Protein AF-A0A7J9AWB9-F1 (afdb_monomer)

Organism: NCBI:txid34288

Nearest PDB structures (foldseek):
  4ap5-assembly1_B  TM=6.048E-01  e=1.049E-01  Homo sapiens
  7xbu-assembly1_A  TM=3.952E-01  e=6.690E+00  Saccharothrix mutabilis subsp. capreolus
  2o7c-assembly1_A  TM=3.639E-01  e=8.400E+00  Pseudomonas putida

Radius of gyration: 18.95 Å; Cα contacts (8 Å, |Δi|>4): 179; chains: 1; bounding box: 44×61×45 Å

Foldseek 3Di:
DPDPPPDPPDPDPPVVCLVVLVDFDFLLSVLLLCVLQVPDLADAAEDPDDDDDVCCVRCVNNCVRRVRYDYPDCVVCVVCPVPVVVSLVVVLVCQLPDPAHDDRHPDPSQLLSCQNNLAHLYPPRPSPPPVPDDSNVSSVVSCVVCVPRGRDQDDWDDDPVCRVPTRPCSNHVPVVDPDPPPPPD

Sequence (185 aa):
RYSQDGWRHKPIASNKKRKHGLCLLTPEETALVLQALDIDKNITIYIAAEEIYNKEKRMADLVATYPNLTILNPEEVEPFMEHADQMAAMDYIVAIESDFFMSTFVGNMAVAVQGHRGDSLLTLLLTMKFALFHHDEFSLLVKKIHEDRTGKRAKRKENPDHARQEDSFYSNPQDCLPTFASTIN

Secondary structure (DSSP, 8-state):
----TT-------HHHHHHTT-SPPPHHHHHHHHHHTT--TT--EE---S--TTHHHHHHHHHHH---EE---HHHHGGGTT-HHHHHHHHHHHHHHSS--EESS-SHHHHHHHHHHS--EE----TTTTTTS-HHHHHHHHHHHHTTTSS--------GGGGGGSPPGGG-GGGGSPP------

Solvent-accessible surface area (backbone atoms only — not comparable to full-atom values): 11302 Å² total; per-residue (Å²): 144,86,80,70,93,78,70,77,85,68,85,76,59,58,71,60,34,28,72,71,32,72,48,61,59,48,47,48,55,46,41,52,51,41,52,36,66,68,52,65,49,83,45,77,44,76,60,86,69,77,92,57,80,64,41,71,74,45,38,45,59,25,43,74,60,34,71,42,64,45,63,82,56,64,82,79,40,59,91,32,73,90,36,67,68,58,46,51,50,52,47,46,53,52,48,57,72,40,98,70,43,75,42,59,52,94,45,73,66,45,37,41,42,28,20,71,61,32,33,39,54,71,67,71,63,66,57,80,51,75,92,77,49,57,70,68,61,45,19,52,52,51,42,63,69,45,68,78,41,66,50,64,80,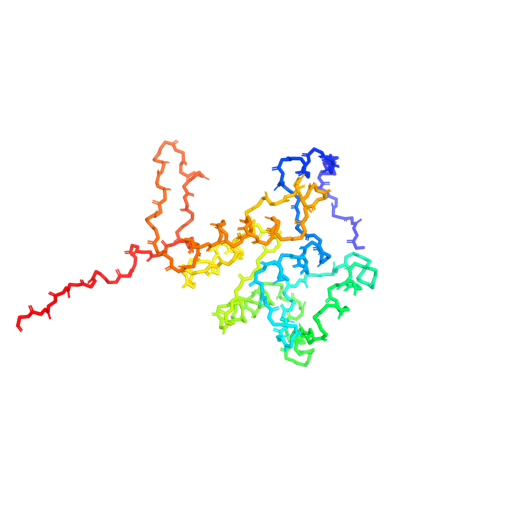53,82,66,54,81,36,90,93,43,66,90,75,29,55,57,70,53,45,34,49,58,89,75,50,79,78,80,73,81,82,80,126

pLDDT: mean 77.42, std 15.02, range [38.66, 96.06]

Structure (mmCIF, N/CA/C/O backbone):
data_AF-A0A7J9AWB9-F1
#
_entry.id   AF-A0A7J9AWB9-F1
#
loop_
_atom_site.group_PDB
_atom_site.id
_atom_site.type_symbol
_atom_site.label_atom_id
_atom_site.label_alt_id
_atom_site.label_comp_id
_atom_site.label_asym_id
_atom_site.label_entity_id
_atom_site.label_seq_id
_atom_site.pdbx_PDB_ins_code
_atom_site.Cartn_x
_atom_site.Cartn_y
_atom_site.Cartn_z
_atom_site.occupancy
_atom_site.B_iso_or_equiv
_atom_site.auth_seq_id
_atom_site.auth_comp_id
_atom_site.auth_asym_id
_atom_site.auth_atom_id
_atom_site.pdbx_PDB_model_num
ATOM 1 N N . ARG A 1 1 ? 16.613 14.343 16.599 1.00 41.91 1 ARG A N 1
ATOM 2 C CA . ARG A 1 1 ? 16.244 13.055 15.957 1.00 41.91 1 ARG A CA 1
ATOM 3 C C . ARG A 1 1 ? 16.896 12.816 14.584 1.00 41.91 1 ARG A C 1
ATOM 5 O O . ARG A 1 1 ? 16.766 11.710 14.092 1.00 41.91 1 ARG A O 1
ATOM 12 N N . TYR A 1 2 ? 17.690 13.743 14.025 1.00 42.00 2 TYR A N 1
ATOM 13 C CA . TYR A 1 2 ? 18.598 13.437 12.905 1.00 42.00 2 TYR A CA 1
ATOM 14 C C . TYR A 1 2 ? 19.998 13.996 13.181 1.00 42.00 2 TYR A C 1
ATOM 16 O O . TYR A 1 2 ? 20.308 15.117 12.800 1.00 42.00 2 TYR A O 1
ATOM 24 N N . SER A 1 3 ? 20.823 13.224 13.881 1.00 38.66 3 SER A N 1
ATOM 25 C CA . SER A 1 3 ? 22.284 13.376 13.875 1.00 38.66 3 SER A CA 1
ATOM 26 C C . SER A 1 3 ? 22.896 12.055 14.338 1.00 38.66 3 SER A C 1
ATOM 28 O O . SER A 1 3 ? 23.368 11.916 15.463 1.00 38.66 3 SER A O 1
ATOM 30 N N . GLN A 1 4 ? 22.794 11.027 13.497 1.00 45.97 4 GLN A N 1
ATO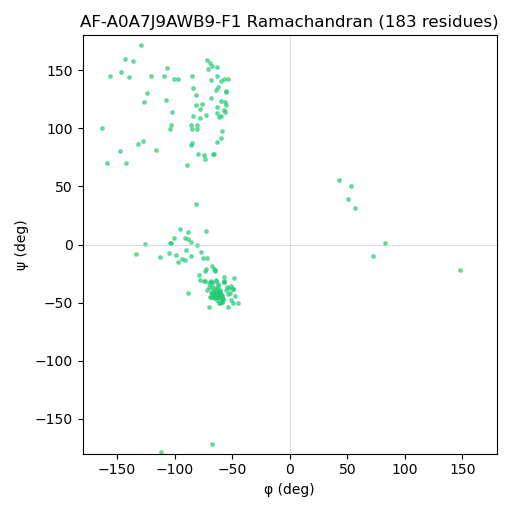M 31 C CA . GLN A 1 4 ? 23.712 9.904 13.633 1.00 45.97 4 GLN A CA 1
ATOM 32 C C . GLN A 1 4 ? 24.976 10.268 12.857 1.00 45.97 4 GLN A C 1
ATOM 34 O O . GLN A 1 4 ? 25.002 10.187 11.625 1.00 45.97 4 GLN A O 1
ATOM 39 N N . ASP A 1 5 ? 25.986 10.731 13.596 1.00 42.59 5 ASP A N 1
ATOM 40 C CA . ASP A 1 5 ? 27.317 11.058 13.089 1.00 42.59 5 ASP A CA 1
ATOM 41 C C . ASP A 1 5 ? 27.934 9.806 12.450 1.00 42.59 5 ASP A C 1
ATOM 43 O O . ASP A 1 5 ? 28.416 8.900 13.125 1.00 42.59 5 ASP A O 1
ATOM 47 N N . GLY A 1 6 ? 27.837 9.714 11.122 1.00 54.72 6 GLY A N 1
ATOM 48 C CA . GLY A 1 6 ? 28.331 8.573 10.345 1.00 54.72 6 GLY A CA 1
ATOM 49 C C . GLY A 1 6 ? 27.521 8.262 9.086 1.00 54.72 6 GLY A C 1
ATOM 50 O O . GLY A 1 6 ? 28.056 7.683 8.135 1.00 54.72 6 GLY A O 1
ATOM 51 N N . TRP A 1 7 ? 26.257 8.693 9.009 1.00 49.19 7 TRP A N 1
ATOM 52 C CA . TRP A 1 7 ? 25.486 8.562 7.773 1.00 49.19 7 TRP A CA 1
ATOM 53 C C . TRP A 1 7 ? 25.982 9.570 6.735 1.00 49.19 7 TRP A C 1
ATOM 55 O O . TRP A 1 7 ? 25.783 10.777 6.859 1.00 49.19 7 TRP A O 1
ATOM 65 N N . ARG A 1 8 ? 26.622 9.080 5.663 1.00 49.53 8 ARG A N 1
ATOM 66 C CA . ARG A 1 8 ? 26.939 9.926 4.503 1.00 49.53 8 ARG A CA 1
ATOM 67 C C . ARG A 1 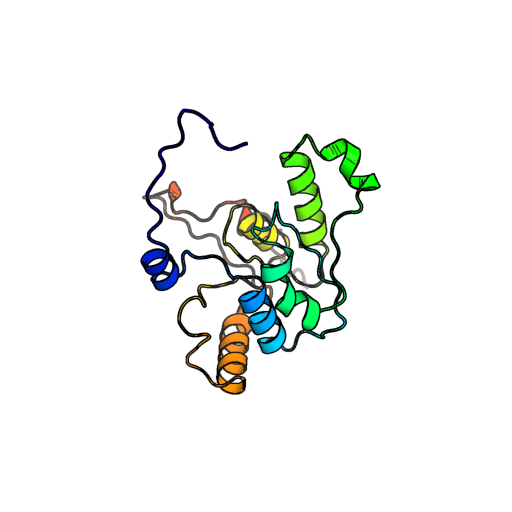8 ? 25.622 10.432 3.925 1.00 49.53 8 ARG A C 1
ATOM 69 O O . ARG A 1 8 ? 24.889 9.650 3.317 1.00 49.53 8 ARG A O 1
ATOM 76 N N . HIS A 1 9 ? 25.347 11.727 4.068 1.00 54.41 9 HIS A N 1
ATOM 77 C CA . HIS A 1 9 ? 24.294 12.403 3.318 1.00 54.41 9 HIS A CA 1
ATOM 78 C C . HIS A 1 9 ? 24.606 12.273 1.825 1.00 54.41 9 HIS A C 1
ATOM 80 O O . HIS A 1 9 ? 25.349 13.062 1.244 1.00 54.41 9 HIS A O 1
ATOM 86 N N . LYS A 1 10 ? 24.082 11.219 1.195 1.00 60.34 10 LYS A N 1
ATOM 87 C CA . LYS A 1 10 ? 24.153 11.061 -0.253 1.00 60.34 10 LYS A CA 1
ATOM 88 C C . LYS A 1 10 ? 23.114 12.009 -0.848 1.00 60.34 10 LYS A C 1
ATOM 90 O O . LYS A 1 10 ? 21.936 11.854 -0.519 1.00 60.34 10 LYS A O 1
ATOM 95 N N . PRO A 1 11 ? 23.494 12.966 -1.709 1.00 66.75 11 PRO A N 1
ATOM 96 C CA . PRO A 1 11 ? 22.519 13.813 -2.379 1.00 66.75 11 PRO A CA 1
ATOM 97 C C . PRO A 1 11 ? 21.509 12.935 -3.131 1.00 66.75 11 PRO A C 1
ATOM 99 O O . PRO A 1 11 ? 21.870 12.130 -3.993 1.00 66.75 11 PRO A O 1
ATOM 102 N N . ILE A 1 12 ? 20.230 13.053 -2.770 1.00 68.19 12 ILE A N 1
ATOM 103 C CA . ILE A 1 12 ? 19.151 12.285 -3.391 1.00 68.19 12 ILE A CA 1
ATOM 104 C C . ILE A 1 12 ? 18.703 13.043 -4.640 1.00 68.19 12 ILE A C 1
ATOM 106 O O . ILE A 1 12 ? 17.968 14.022 -4.560 1.00 68.19 12 ILE A O 1
ATOM 110 N N . ALA A 1 13 ? 19.117 12.574 -5.817 1.00 80.75 13 ALA A N 1
ATOM 111 C CA . ALA A 1 13 ? 18.605 13.079 -7.088 1.00 80.75 13 ALA A CA 1
ATOM 112 C C . ALA A 1 13 ? 17.179 12.548 -7.336 1.00 80.75 13 ALA A C 1
ATOM 114 O O . ALA A 1 13 ? 16.986 11.608 -8.110 1.00 80.75 13 ALA A O 1
ATOM 115 N N . SER A 1 14 ? 16.185 13.134 -6.661 1.00 76.75 14 SER A N 1
ATOM 116 C CA . SER A 1 14 ? 14.774 12.705 -6.672 1.00 76.75 14 SER A CA 1
ATOM 117 C C . SER A 1 14 ? 14.217 12.532 -8.087 1.00 76.75 14 SER A C 1
ATOM 119 O O . SER A 1 14 ? 13.694 11.471 -8.412 1.00 76.75 14 SER A O 1
ATOM 121 N N . ASN A 1 15 ? 14.433 13.512 -8.968 1.00 80.00 15 ASN A N 1
ATOM 122 C CA . ASN A 1 15 ? 13.993 13.452 -10.364 1.00 80.00 15 ASN A CA 1
ATOM 123 C C . ASN A 1 15 ? 14.611 12.271 -11.121 1.00 80.00 15 ASN A C 1
ATOM 125 O O . ASN A 1 15 ? 13.924 11.598 -11.885 1.00 80.00 15 ASN A O 1
ATOM 129 N N . LYS A 1 16 ? 15.902 11.982 -10.903 1.00 78.81 16 LYS A N 1
ATOM 130 C CA . LYS A 1 16 ? 16.551 10.821 -11.527 1.00 78.81 16 LYS A CA 1
ATOM 131 C C . LYS A 1 16 ? 15.986 9.521 -10.959 1.00 78.81 16 LYS A C 1
ATOM 133 O O . LYS A 1 16 ? 15.652 8.642 -11.742 1.00 78.81 16 LYS A O 1
ATOM 138 N N . LYS A 1 17 ? 15.822 9.406 -9.636 1.00 75.06 17 LYS A N 1
ATOM 139 C CA . LYS A 1 17 ? 15.238 8.209 -9.007 1.00 75.06 17 LYS A CA 1
ATOM 140 C C . LYS A 1 17 ? 13.805 7.946 -9.474 1.00 75.06 17 LYS A C 1
ATOM 142 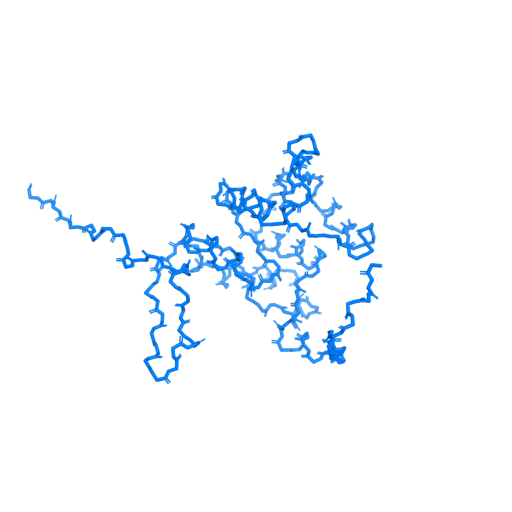O O . LYS A 1 17 ? 13.510 6.818 -9.848 1.00 75.06 17 LYS A O 1
ATOM 147 N N . ARG A 1 18 ? 12.958 8.979 -9.551 1.00 76.50 18 ARG A N 1
ATOM 148 C CA . ARG A 1 18 ? 11.580 8.887 -10.063 1.00 76.50 18 ARG A CA 1
ATOM 149 C C . ARG A 1 18 ? 11.564 8.415 -11.518 1.00 76.50 18 ARG A C 1
ATOM 151 O O . ARG A 1 18 ? 10.802 7.511 -11.848 1.00 76.50 18 ARG A O 1
ATOM 158 N N . LYS A 1 19 ? 12.465 8.948 -12.357 1.00 71.69 19 LYS A N 1
ATOM 159 C CA . LYS A 1 19 ? 12.603 8.531 -13.763 1.00 71.69 19 LYS A CA 1
ATOM 160 C C . LYS A 1 19 ? 12.995 7.064 -13.945 1.00 71.69 19 LYS A C 1
ATOM 162 O O . LYS A 1 19 ? 12.551 6.435 -14.893 1.00 71.69 19 LYS A O 1
ATOM 167 N N . HIS A 1 20 ? 13.800 6.527 -13.033 1.00 68.06 20 HIS A N 1
ATOM 168 C CA . HIS A 1 20 ? 14.205 5.117 -13.035 1.00 68.06 20 HIS A CA 1
ATOM 169 C C . HIS A 1 20 ? 13.258 4.222 -12.215 1.00 68.06 20 HIS A C 1
ATOM 171 O O . HIS A 1 20 ? 13.582 3.067 -11.981 1.00 68.06 20 HIS A O 1
ATOM 177 N N . GLY A 1 21 ? 12.147 4.775 -11.715 1.00 67.88 21 GLY A N 1
ATOM 178 C CA . GLY A 1 21 ? 11.203 4.146 -10.785 1.00 67.88 21 GLY A CA 1
ATOM 179 C C . GLY A 1 21 ? 11.771 3.504 -9.545 1.00 67.88 21 GLY A C 1
ATOM 180 O O . GLY A 1 21 ? 11.274 2.508 -9.041 1.00 67.88 21 GLY A O 1
ATOM 181 N N . LEU A 1 22 ? 12.766 4.185 -8.995 1.00 68.94 22 LEU A N 1
ATOM 182 C CA . LEU A 1 22 ? 13.328 3.926 -7.678 1.00 68.94 22 LEU A CA 1
ATOM 183 C C . LEU A 1 22 ? 12.695 4.826 -6.600 1.00 68.94 22 LEU A C 1
ATOM 185 O O . LEU A 1 22 ? 13.261 4.980 -5.518 1.00 68.94 22 LEU A O 1
ATOM 189 N N . CYS A 1 23 ? 11.580 5.495 -6.914 1.00 73.81 23 CYS A N 1
ATOM 190 C CA . CYS A 1 23 ? 10.789 6.265 -5.956 1.00 73.81 23 CYS A CA 1
ATOM 191 C C . CYS A 1 23 ? 9.570 5.457 -5.522 1.00 73.81 23 CYS A C 1
ATOM 193 O O . CYS A 1 23 ? 8.957 4.785 -6.345 1.00 73.81 23 CYS A O 1
ATOM 195 N N . LEU A 1 24 ? 9.223 5.575 -4.243 1.00 77.69 24 LEU A N 1
ATOM 196 C CA . LEU A 1 24 ? 8.020 4.965 -3.687 1.00 77.69 24 LEU A CA 1
ATOM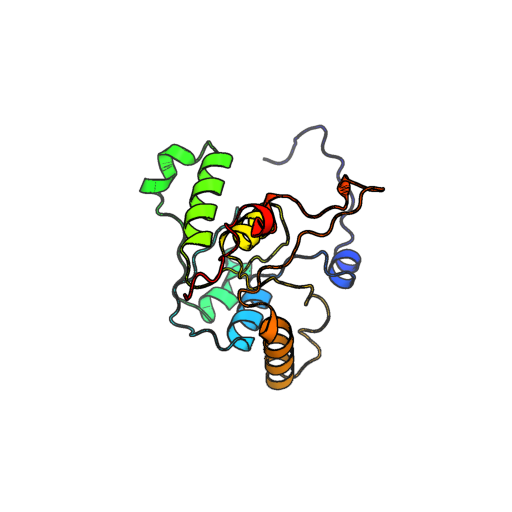 197 C C . LEU A 1 24 ? 6.780 5.642 -4.266 1.00 77.69 24 LEU A C 1
ATOM 199 O O . LEU A 1 24 ? 6.838 6.832 -4.603 1.00 77.69 24 LEU A O 1
ATOM 203 N N . LEU A 1 25 ? 5.668 4.910 -4.316 1.00 81.62 25 LEU A N 1
ATOM 204 C CA . LEU A 1 25 ? 4.370 5.541 -4.533 1.00 81.62 25 LEU A CA 1
ATOM 205 C C . LEU A 1 25 ? 4.063 6.502 -3.382 1.00 81.62 25 LEU A C 1
ATOM 207 O O . LEU A 1 25 ? 4.278 6.183 -2.209 1.00 81.62 25 LEU A O 1
ATOM 211 N N . THR A 1 26 ? 3.567 7.688 -3.717 1.00 84.88 26 THR A N 1
ATOM 212 C CA . THR A 1 26 ? 2.911 8.561 -2.740 1.00 84.88 26 THR A CA 1
ATOM 213 C C . THR A 1 26 ? 1.548 7.974 -2.360 1.00 84.88 26 THR A C 1
ATOM 215 O O . THR A 1 26 ? 0.988 7.207 -3.139 1.00 84.88 26 THR A O 1
ATOM 218 N N . PRO A 1 27 ? 0.960 8.342 -1.206 1.00 89.19 27 PRO A N 1
ATOM 219 C CA . PRO A 1 27 ? -0.391 7.884 -0.873 1.00 89.19 27 PRO A CA 1
ATOM 220 C C . PRO A 1 27 ? -1.444 8.270 -1.930 1.00 89.19 27 PRO A C 1
ATOM 222 O O . PRO A 1 27 ? -2.360 7.499 -2.189 1.00 89.19 27 PRO A O 1
ATOM 225 N N . GLU A 1 28 ? -1.272 9.416 -2.596 1.00 87.19 28 GLU A N 1
ATOM 226 C CA . GLU A 1 28 ? -2.061 9.830 -3.767 1.00 87.19 28 GLU A CA 1
ATOM 227 C C . GLU A 1 28 ? -1.914 8.843 -4.941 1.00 87.19 28 GLU A C 1
ATOM 229 O O . GLU A 1 28 ? -2.906 8.346 -5.469 1.00 87.19 28 GLU A O 1
ATOM 234 N N . GLU A 1 29 ? -0.678 8.493 -5.319 1.00 86.62 29 GLU A N 1
ATOM 235 C CA . GLU A 1 29 ? -0.424 7.498 -6.370 1.00 86.62 29 GLU A CA 1
ATOM 236 C C . GLU A 1 29 ? -0.976 6.115 -5.973 1.00 86.62 29 GLU A C 1
ATOM 238 O O . GLU A 1 29 ? -1.506 5.399 -6.821 1.00 86.62 29 GLU A O 1
ATOM 243 N N . THR A 1 30 ? -0.911 5.752 -4.688 1.00 88.19 30 THR A N 1
ATOM 244 C CA . THR A 1 30 ? -1.523 4.529 -4.148 1.00 88.19 30 THR A CA 1
ATOM 245 C C . THR A 1 30 ? -3.039 4.528 -4.344 1.00 88.19 30 THR A C 1
ATOM 247 O O . THR A 1 30 ? -3.577 3.536 -4.828 1.00 88.19 30 THR A O 1
ATOM 250 N N . ALA A 1 31 ? -3.728 5.633 -4.041 1.00 89.88 31 ALA A N 1
ATOM 251 C CA . ALA A 1 31 ? -5.174 5.743 -4.235 1.00 89.88 31 ALA A CA 1
ATOM 252 C C . ALA A 1 31 ? -5.572 5.534 -5.706 1.00 89.88 31 ALA A C 1
ATOM 254 O O . ALA A 1 31 ? -6.515 4.797 -5.990 1.00 89.88 31 ALA A O 1
ATOM 255 N N . LEU A 1 32 ? -4.812 6.115 -6.642 1.00 88.31 32 LEU A N 1
ATOM 256 C CA . LEU A 1 32 ? -5.038 5.939 -8.080 1.00 88.31 32 LEU A CA 1
ATOM 257 C C . LEU A 1 32 ? -4.865 4.482 -8.520 1.00 88.31 32 LEU A C 1
ATOM 259 O O . LEU A 1 32 ? -5.663 3.988 -9.313 1.00 88.31 32 LEU A O 1
ATOM 263 N N . VAL A 1 33 ? -3.841 3.782 -8.018 1.00 86.25 33 VAL A N 1
ATOM 264 C CA . VAL A 1 33 ? -3.624 2.359 -8.331 1.00 86.25 33 VAL A CA 1
ATOM 265 C C . VAL A 1 33 ? -4.775 1.499 -7.811 1.00 86.25 33 VAL A C 1
ATOM 267 O O . VAL A 1 33 ? -5.269 0.652 -8.552 1.00 86.25 33 VAL A O 1
ATOM 270 N N . LEU A 1 34 ? -5.228 1.728 -6.576 1.00 88.94 34 LEU A N 1
ATOM 271 C CA . LEU A 1 34 ? -6.350 0.985 -5.994 1.00 88.94 34 LEU A CA 1
ATOM 272 C C . LEU A 1 34 ? -7.644 1.207 -6.794 1.00 88.94 34 LEU A C 1
ATOM 274 O O . LEU A 1 34 ? -8.332 0.243 -7.123 1.00 88.94 34 LEU A O 1
ATOM 278 N N . GLN A 1 35 ? -7.926 2.450 -7.196 1.00 90.12 35 GLN A N 1
ATOM 279 C CA . GLN A 1 35 ? -9.059 2.760 -8.075 1.00 90.12 35 GLN A CA 1
ATOM 280 C C . GLN A 1 35 ? -8.934 2.067 -9.433 1.00 90.12 35 GLN A C 1
ATOM 282 O O . GLN A 1 35 ? -9.898 1.499 -9.932 1.00 90.12 35 GLN A O 1
ATOM 287 N N . ALA A 1 36 ? -7.741 2.087 -10.029 1.00 88.44 36 ALA A N 1
ATOM 288 C CA . ALA A 1 36 ? -7.476 1.451 -11.312 1.00 88.44 36 ALA A CA 1
ATOM 289 C C . ALA A 1 36 ? -7.616 -0.074 -11.282 1.00 88.44 36 ALA A C 1
ATOM 291 O O . ALA A 1 36 ? -7.836 -0.661 -12.339 1.00 88.44 36 ALA A O 1
ATOM 292 N N . LEU A 1 37 ? -7.490 -0.699 -10.110 1.00 86.12 37 LEU A N 1
ATOM 293 C CA . LEU A 1 37 ? -7.731 -2.122 -9.866 1.00 86.12 37 LEU A CA 1
ATOM 294 C C . LEU A 1 37 ? -9.195 -2.437 -9.507 1.00 86.12 37 LEU A C 1
ATOM 296 O O . LEU A 1 37 ? -9.495 -3.586 -9.203 1.00 86.12 37 LEU A O 1
ATOM 300 N N . ASP A 1 38 ? -10.093 -1.449 -9.551 1.00 90.50 38 ASP A N 1
ATOM 301 C CA . ASP A 1 38 ? -11.494 -1.544 -9.115 1.00 90.50 38 ASP A CA 1
ATOM 302 C C . ASP A 1 38 ? -11.657 -1.982 -7.645 1.00 90.50 38 ASP A C 1
ATOM 304 O O . ASP A 1 38 ? -12.637 -2.636 -7.287 1.00 90.50 38 ASP A O 1
ATOM 308 N N . ILE A 1 39 ? -10.709 -1.625 -6.768 1.00 89.62 39 ILE A N 1
ATOM 309 C CA . ILE A 1 39 ? -10.825 -1.929 -5.337 1.00 89.62 39 ILE A CA 1
ATOM 310 C C . ILE A 1 39 ? -11.953 -1.097 -4.725 1.00 89.62 39 ILE A C 1
ATOM 312 O O . ILE A 1 39 ? -11.950 0.137 -4.822 1.00 89.62 39 ILE A O 1
ATOM 316 N N . ASP A 1 40 ? -12.883 -1.785 -4.057 1.00 93.56 40 ASP A N 1
ATOM 317 C CA . ASP A 1 40 ? -14.030 -1.180 -3.382 1.00 93.56 40 ASP A CA 1
ATOM 318 C C . ASP A 1 40 ? -13.574 -0.112 -2.378 1.00 93.56 40 ASP A C 1
ATOM 320 O O . ASP A 1 40 ? -12.699 -0.344 -1.546 1.00 93.56 40 ASP A O 1
ATOM 324 N N . LYS A 1 41 ? -14.188 1.071 -2.440 1.00 94.75 41 LYS A N 1
ATOM 325 C CA . LYS A 1 41 ? -13.881 2.198 -1.548 1.00 94.75 41 LYS A CA 1
ATOM 326 C C . LYS A 1 41 ? -14.217 1.920 -0.083 1.00 94.75 41 LYS A C 1
ATOM 328 O O . LYS A 1 41 ? -13.664 2.578 0.792 1.00 94.75 41 LYS A O 1
ATOM 333 N N . ASN A 1 42 ? -15.108 0.971 0.190 1.00 95.31 42 ASN A N 1
ATOM 334 C CA . ASN A 1 42 ? -15.485 0.552 1.534 1.00 95.31 42 ASN A CA 1
ATOM 335 C C . ASN A 1 42 ? -14.481 -0.429 2.162 1.00 95.31 42 ASN A C 1
ATOM 337 O O . ASN A 1 42 ? -14.675 -0.857 3.301 1.00 95.31 42 ASN A O 1
ATOM 341 N N . ILE A 1 43 ? -13.410 -0.799 1.454 1.00 94.19 43 ILE A N 1
ATOM 342 C CA . ILE A 1 43 ? -12.390 -1.673 2.020 1.00 94.19 43 ILE A CA 1
ATOM 343 C C . ILE A 1 43 ? -11.686 -1.037 3.217 1.00 94.19 43 ILE A C 1
ATOM 345 O O . ILE A 1 43 ? -11.414 0.164 3.231 1.00 94.19 43 ILE A O 1
ATOM 349 N N . THR A 1 44 ? -11.335 -1.868 4.193 1.00 95.38 44 THR A N 1
ATOM 350 C CA . THR A 1 44 ? -10.467 -1.468 5.296 1.00 95.38 44 THR A CA 1
ATOM 351 C C . THR A 1 44 ? -9.007 -1.530 4.857 1.00 95.38 44 THR A C 1
ATOM 353 O O . THR A 1 44 ? -8.510 -2.595 4.498 1.00 95.38 44 THR A O 1
ATOM 356 N N . ILE A 1 45 ? -8.303 -0.400 4.911 1.00 94.31 45 ILE A N 1
ATOM 357 C CA . ILE A 1 45 ? -6.874 -0.314 4.590 1.00 94.31 45 ILE A CA 1
ATOM 358 C C . ILE A 1 45 ? -6.069 -0.250 5.882 1.00 94.31 45 ILE A C 1
ATOM 360 O O . ILE A 1 45 ? -6.107 0.746 6.603 1.00 94.31 45 ILE A O 1
ATOM 364 N N . TYR A 1 46 ? -5.285 -1.291 6.140 1.00 94.69 46 TYR A N 1
ATOM 365 C CA . TYR A 1 46 ? -4.255 -1.266 7.170 1.00 94.69 46 TYR A CA 1
ATOM 366 C C . TYR A 1 46 ? -2.983 -0.579 6.651 1.00 94.69 46 TYR A C 1
ATOM 368 O O . TYR A 1 46 ? -2.469 -0.932 5.588 1.00 94.69 46 TYR A O 1
ATOM 376 N N . ILE A 1 47 ? -2.460 0.402 7.393 1.00 92.81 47 ILE A N 1
ATOM 377 C CA . ILE A 1 47 ? -1.228 1.115 7.029 1.00 92.81 47 ILE A CA 1
ATOM 378 C C . ILE A 1 47 ? -0.053 0.623 7.881 1.00 92.81 47 ILE A C 1
ATOM 380 O O . ILE A 1 47 ? 0.127 1.070 9.012 1.00 92.81 47 ILE A O 1
ATOM 384 N N . ALA A 1 48 ? 0.802 -0.207 7.280 1.00 91.00 48 ALA A N 1
ATOM 385 C CA . ALA A 1 48 ? 2.137 -0.531 7.787 1.00 91.00 48 ALA A CA 1
ATOM 386 C C . ALA A 1 48 ? 3.147 0.536 7.330 1.00 91.00 48 ALA A C 1
ATOM 388 O O . ALA A 1 48 ? 3.749 0.424 6.256 1.00 91.00 48 ALA A O 1
ATOM 389 N N . ALA A 1 49 ? 3.295 1.618 8.094 1.00 87.50 49 ALA A N 1
ATOM 390 C CA . ALA A 1 49 ? 4.252 2.673 7.774 1.00 87.50 49 ALA A CA 1
ATOM 391 C C . ALA A 1 49 ? 4.839 3.321 9.027 1.00 87.50 49 ALA A C 1
ATOM 393 O O . ALA A 1 49 ? 4.161 3.502 10.037 1.00 87.50 49 ALA A O 1
ATOM 394 N N . GLU A 1 50 ? 6.091 3.760 8.907 1.00 82.75 50 GLU A N 1
ATOM 395 C CA . GLU A 1 50 ? 6.679 4.723 9.836 1.00 82.75 50 GLU A CA 1
ATOM 396 C C . GLU A 1 50 ? 6.007 6.108 9.708 1.00 82.75 50 GLU A C 1
ATOM 398 O O . GLU A 1 50 ? 5.016 6.305 8.996 1.00 82.75 50 GLU A O 1
ATOM 403 N N . GLU A 1 51 ? 6.569 7.112 10.386 1.00 83.31 51 GLU A N 1
ATOM 404 C CA .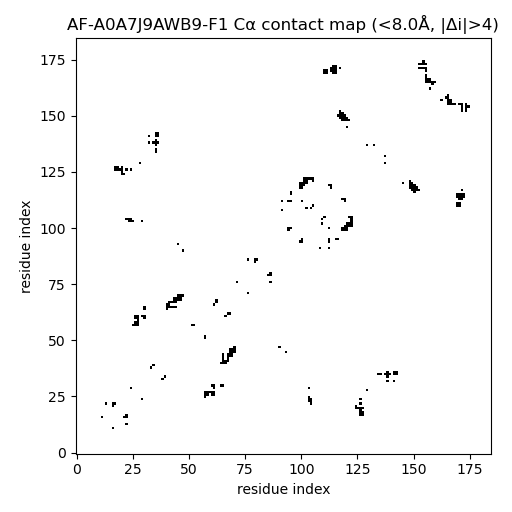 GLU A 1 51 ? 6.090 8.489 10.327 1.00 83.31 51 GLU A CA 1
ATOM 405 C C . GLU A 1 51 ? 6.050 9.019 8.882 1.00 83.31 51 GLU A C 1
ATOM 407 O O . GLU A 1 51 ? 7.066 9.214 8.207 1.00 83.31 51 GLU A O 1
ATOM 412 N N . ILE A 1 52 ? 4.835 9.288 8.403 1.00 85.12 52 ILE A N 1
ATOM 413 C CA . ILE A 1 52 ? 4.609 9.822 7.063 1.00 85.12 52 ILE A CA 1
ATOM 414 C C . ILE A 1 52 ? 4.918 11.319 7.077 1.00 85.12 52 ILE A C 1
ATOM 416 O O . ILE A 1 52 ? 4.230 12.112 7.722 1.00 85.12 52 ILE A O 1
ATOM 420 N N . TYR A 1 53 ? 5.934 11.724 6.313 1.00 84.38 53 TYR A N 1
ATOM 421 C CA . TYR A 1 53 ? 6.305 13.131 6.176 1.00 84.38 53 TYR A CA 1
ATOM 422 C C . TYR A 1 53 ? 5.120 13.982 5.700 1.00 84.38 53 TYR A C 1
ATOM 424 O O . TYR A 1 53 ? 4.589 13.755 4.611 1.00 84.38 53 TYR A O 1
ATOM 432 N N . ASN A 1 54 ? 4.760 15.010 6.477 1.00 90.12 54 ASN A N 1
ATOM 433 C CA . ASN A 1 54 ? 3.598 15.863 6.214 1.00 90.12 54 ASN A CA 1
ATOM 434 C C . ASN A 1 54 ? 2.312 15.029 6.024 1.00 90.12 54 ASN A C 1
ATOM 436 O O . ASN A 1 54 ? 1.613 15.160 5.016 1.00 90.12 54 ASN A O 1
ATOM 440 N N . LYS A 1 55 ? 2.061 14.120 6.981 1.00 90.00 55 LYS A N 1
ATOM 441 C CA . LYS A 1 55 ? 0.983 13.120 6.968 1.00 90.00 55 LYS A CA 1
ATOM 442 C C . LYS A 1 55 ? -0.360 13.701 6.542 1.00 90.00 55 LYS A C 1
ATOM 444 O O . LYS A 1 55 ? -0.965 13.161 5.628 1.00 90.00 55 LYS A O 1
ATOM 449 N N . GLU A 1 56 ? -0.791 14.803 7.152 1.00 91.56 56 GLU A N 1
ATOM 450 C CA . GLU A 1 56 ? -2.081 15.447 6.863 1.00 91.56 56 GLU A CA 1
ATOM 451 C C . GLU A 1 56 ? -2.241 15.744 5.370 1.00 91.56 56 GLU A C 1
ATOM 453 O O . GLU A 1 56 ? -3.182 15.279 4.733 1.00 91.56 56 GLU A O 1
ATOM 458 N N . LYS A 1 57 ? -1.263 16.440 4.780 1.00 93.25 57 LYS A N 1
ATOM 459 C CA . LYS A 1 57 ? -1.289 16.775 3.356 1.00 93.25 57 LYS A CA 1
ATOM 460 C C . LYS A 1 57 ? -1.121 15.546 2.470 1.00 93.25 57 LYS A C 1
ATOM 462 O O . LYS A 1 57 ? -1.753 15.460 1.426 1.00 93.25 57 LYS A O 1
ATOM 467 N N . ARG A 1 58 ? -0.220 14.627 2.828 1.00 90.62 58 ARG A N 1
ATOM 468 C CA . ARG A 1 58 ? 0.116 13.472 1.979 1.00 90.62 58 ARG A CA 1
ATOM 469 C C . ARG A 1 58 ? -0.974 12.414 1.954 1.00 90.62 58 ARG A C 1
ATOM 471 O O . ARG A 1 58 ? -1.092 11.742 0.940 1.00 90.62 58 ARG A O 1
ATOM 478 N N . MET A 1 59 ? -1.720 12.261 3.042 1.00 93.44 59 MET A N 1
ATOM 479 C CA . MET A 1 59 ? -2.769 11.252 3.176 1.00 93.44 59 MET A CA 1
ATOM 480 C C . MET A 1 59 ? -4.141 11.754 2.728 1.00 93.44 59 MET A C 1
ATOM 482 O O . MET A 1 59 ? -5.025 10.926 2.547 1.00 93.44 59 MET A O 1
ATOM 486 N N . ALA A 1 60 ? -4.324 13.066 2.537 1.00 94.62 60 ALA A N 1
ATOM 487 C CA . ALA A 1 60 ? -5.619 13.677 2.233 1.00 94.62 60 ALA A CA 1
ATOM 488 C C . ALA A 1 60 ? -6.373 12.976 1.086 1.00 94.62 60 ALA A C 1
ATOM 490 O O . ALA A 1 60 ? -7.523 12.587 1.271 1.00 94.62 60 ALA A O 1
ATOM 491 N N . ASP A 1 61 ? -5.716 12.741 -0.053 1.00 91.88 61 ASP A N 1
ATOM 492 C CA . ASP A 1 61 ? -6.358 12.128 -1.227 1.00 91.88 61 ASP A CA 1
ATOM 493 C C . ASP A 1 61 ? -6.695 10.646 -1.012 1.00 91.88 61 ASP A C 1
ATOM 495 O O . ASP A 1 61 ? -7.748 10.166 -1.446 1.00 91.88 61 ASP A O 1
ATOM 499 N N . LEU A 1 62 ? -5.824 9.922 -0.297 1.00 93.00 62 LEU A N 1
ATOM 500 C CA . LEU A 1 62 ? -6.064 8.522 0.051 1.00 93.00 62 LEU A CA 1
ATOM 501 C C . LEU A 1 62 ? -7.255 8.404 1.005 1.00 93.00 62 LEU A C 1
ATOM 503 O O . LEU A 1 62 ? -8.142 7.598 0.754 1.00 93.00 62 LEU A O 1
ATOM 507 N N . VAL A 1 63 ? -7.314 9.253 2.035 1.00 95.44 63 VAL A N 1
ATOM 508 C CA . VAL A 1 63 ? -8.417 9.301 3.008 1.00 95.44 63 VAL A CA 1
ATOM 509 C C . VAL A 1 63 ? -9.733 9.707 2.354 1.00 95.44 63 VAL A C 1
ATOM 511 O O . VAL A 1 63 ? -10.768 9.114 2.640 1.00 95.44 63 VAL A O 1
ATOM 514 N N . ALA A 1 64 ? -9.705 10.682 1.444 1.00 95.81 64 ALA A N 1
ATOM 515 C CA . ALA A 1 64 ? -10.893 11.098 0.706 1.00 95.81 64 ALA A CA 1
ATOM 516 C C . ALA A 1 64 ? -11.442 9.983 -0.202 1.00 95.81 64 ALA A C 1
ATOM 518 O O . ALA A 1 64 ? -12.645 9.923 -0.451 1.00 95.81 64 ALA A O 1
ATOM 519 N N . THR A 1 65 ? -10.568 9.104 -0.701 1.00 95.31 65 THR A N 1
ATOM 520 C CA . THR A 1 65 ? -10.954 8.009 -1.599 1.00 95.31 65 THR A CA 1
ATOM 521 C C . THR A 1 65 ? -11.365 6.740 -0.851 1.00 95.31 65 THR A C 1
ATOM 523 O O . THR A 1 65 ? -12.344 6.104 -1.240 1.00 95.31 65 THR A O 1
ATOM 526 N N . TYR A 1 66 ? -10.624 6.387 0.198 1.00 96.00 66 TYR A N 1
ATOM 527 C CA . TYR A 1 66 ? -10.767 5.174 0.999 1.00 96.00 66 TYR A CA 1
ATOM 528 C C . TYR A 1 66 ? -10.873 5.572 2.475 1.00 96.00 66 TYR A C 1
ATOM 530 O O . TYR A 1 66 ? -9.848 5.689 3.138 1.00 96.00 66 TYR A O 1
ATOM 538 N N . PRO A 1 67 ? -12.081 5.825 3.005 1.00 95.94 67 PRO A N 1
ATOM 539 C CA . PRO A 1 67 ? -12.250 6.407 4.339 1.00 95.94 67 PRO A CA 1
ATOM 540 C C . PRO A 1 67 ? -11.934 5.444 5.494 1.00 95.94 67 PRO A C 1
ATOM 542 O O . PRO A 1 67 ? -11.645 5.897 6.602 1.00 95.94 67 PRO A O 1
ATOM 545 N N . ASN A 1 68 ? -11.960 4.130 5.258 1.00 96.06 68 ASN A N 1
ATOM 546 C CA . ASN A 1 68 ? -11.767 3.113 6.293 1.00 96.06 68 ASN A CA 1
ATOM 547 C C . ASN A 1 68 ? -10.278 2.756 6.442 1.00 96.06 68 ASN A C 1
ATOM 549 O O . ASN A 1 68 ? -9.862 1.655 6.090 1.00 96.06 68 ASN A O 1
ATOM 553 N N . LEU A 1 69 ? -9.449 3.676 6.941 1.00 93.31 69 LEU A N 1
ATOM 554 C CA . LEU A 1 69 ? -8.042 3.370 7.234 1.00 93.31 69 LEU A CA 1
ATOM 555 C C . LEU A 1 69 ? -7.844 3.037 8.706 1.00 93.31 69 LEU A C 1
ATOM 557 O O . LEU A 1 69 ? -8.410 3.687 9.583 1.00 93.31 69 LEU A O 1
ATOM 561 N N . THR A 1 70 ? -6.974 2.071 8.968 1.00 92.94 70 THR A N 1
ATOM 562 C CA . THR A 1 70 ? -6.611 1.652 10.316 1.00 92.94 70 THR A CA 1
ATOM 563 C C . THR A 1 70 ? -5.102 1.448 10.452 1.00 92.94 70 THR A C 1
ATOM 565 O O . THR A 1 70 ? -4.376 1.263 9.473 1.00 92.94 70 THR A O 1
ATOM 568 N N . ILE A 1 71 ? -4.635 1.514 11.690 1.00 91.44 71 ILE A N 1
ATOM 569 C CA . ILE A 1 71 ? -3.282 1.165 12.128 1.00 91.44 71 ILE A CA 1
ATOM 570 C C . ILE A 1 71 ? -3.419 0.204 13.310 1.00 91.44 71 ILE A C 1
ATOM 572 O O . ILE A 1 71 ? -4.528 0.011 13.813 1.00 91.44 71 ILE A O 1
ATOM 576 N N . LEU A 1 72 ? -2.318 -0.391 13.768 1.00 88.38 72 LEU A N 1
ATOM 577 C CA . LEU A 1 72 ? -2.370 -1.227 14.967 1.00 88.38 72 LEU A CA 1
ATOM 578 C C . LEU A 1 72 ? -2.918 -0.433 16.152 1.00 88.38 72 LEU A C 1
ATOM 580 O O . LEU A 1 72 ? -2.620 0.755 16.315 1.00 88.38 72 LEU A O 1
ATOM 584 N N . ASN A 1 73 ? -3.717 -1.112 16.970 1.00 86.31 73 ASN A N 1
ATOM 585 C CA . ASN A 1 73 ? -4.279 -0.539 18.178 1.00 86.31 73 ASN A CA 1
ATOM 586 C C . ASN A 1 73 ? -3.136 -0.093 19.111 1.00 86.31 73 ASN A C 1
ATOM 588 O O . ASN A 1 73 ? -2.310 -0.937 19.464 1.00 86.31 73 ASN A O 1
ATOM 592 N N . PRO A 1 74 ? -3.079 1.188 19.533 1.00 84.94 74 PRO A N 1
ATOM 593 C CA . PRO A 1 74 ? -2.043 1.695 20.431 1.00 84.94 74 PRO A CA 1
ATOM 594 C C . PRO A 1 74 ? -1.827 0.840 21.685 1.00 84.94 74 PRO A C 1
ATOM 596 O O . PRO A 1 74 ? -0.684 0.634 22.077 1.00 84.94 74 PRO A O 1
ATOM 599 N N . GLU A 1 75 ? -2.899 0.305 22.275 1.00 88.00 75 GLU A N 1
ATOM 600 C CA . GLU A 1 75 ? -2.826 -0.534 23.481 1.00 88.00 75 GLU A CA 1
ATOM 601 C C . GLU A 1 75 ? -2.159 -1.893 23.214 1.00 88.00 75 GLU A C 1
ATOM 603 O O . GLU A 1 75 ? -1.466 -2.433 24.071 1.00 88.00 75 GLU A O 1
ATOM 608 N N . GLU A 1 76 ? -2.326 -2.442 22.009 1.00 85.81 76 GLU A N 1
ATOM 609 C CA . GLU A 1 76 ? -1.709 -3.712 21.609 1.00 85.81 76 GLU A CA 1
ATOM 610 C C . GLU A 1 76 ? -0.234 -3.539 21.234 1.00 85.81 76 GLU A C 1
ATOM 612 O O . GLU A 1 76 ? 0.543 -4.486 21.358 1.00 85.81 76 GLU A O 1
ATOM 617 N N . VAL A 1 77 ? 0.163 -2.339 20.788 1.00 87.62 77 VAL A N 1
ATOM 618 C CA . VAL A 1 77 ? 1.544 -2.049 20.364 1.00 87.62 77 VAL A CA 1
ATOM 619 C C . VAL A 1 77 ? 2.409 -1.387 21.419 1.00 87.62 77 VAL A C 1
ATOM 621 O O . VAL A 1 77 ? 3.629 -1.392 21.263 1.00 87.62 77 VAL A O 1
ATOM 624 N N . GLU A 1 78 ? 1.828 -0.842 22.488 1.00 90.38 78 GLU A N 1
ATOM 625 C CA . GLU A 1 78 ? 2.571 -0.194 23.574 1.00 90.38 78 GLU A CA 1
ATOM 626 C C . GLU A 1 78 ? 3.770 -1.034 24.069 1.00 90.38 78 GLU A C 1
ATOM 628 O O . GLU A 1 78 ? 4.872 -0.483 24.145 1.00 90.38 78 GLU A O 1
ATOM 633 N N . PRO A 1 79 ? 3.650 -2.364 24.290 1.00 92.00 79 PRO A N 1
ATOM 634 C CA . PRO A 1 79 ? 4.782 -3.189 24.730 1.00 92.00 79 PRO A CA 1
ATOM 635 C C . PRO A 1 79 ? 5.918 -3.301 23.697 1.00 92.00 79 PRO A C 1
ATOM 637 O O . PRO A 1 79 ? 7.059 -3.617 24.042 1.00 92.00 79 PRO A O 1
ATOM 640 N N . PHE A 1 80 ? 5.615 -3.053 22.423 1.00 89.69 80 PHE A N 1
ATOM 641 C CA . PHE A 1 80 ? 6.497 -3.278 21.280 1.00 89.69 80 PHE A CA 1
ATOM 642 C C . PHE A 1 80 ? 7.095 -1.986 20.713 1.00 89.69 80 PHE A C 1
ATOM 644 O O . PHE A 1 80 ? 7.992 -2.052 19.879 1.00 89.69 80 PHE A O 1
ATOM 651 N N . MET A 1 81 ? 6.672 -0.807 21.183 1.00 84.94 81 MET A N 1
ATOM 652 C CA . MET A 1 81 ? 7.087 0.489 20.625 1.00 84.94 81 MET A CA 1
ATOM 653 C C . MET A 1 81 ? 8.607 0.734 20.613 1.00 84.94 81 MET A C 1
ATOM 655 O O . MET A 1 81 ? 9.101 1.473 19.760 1.00 84.94 81 MET A O 1
ATOM 659 N N . GLU A 1 82 ? 9.358 0.129 21.537 1.00 88.12 82 GLU A N 1
ATOM 660 C CA . GLU A 1 82 ? 10.828 0.223 21.588 1.00 88.12 82 GLU A CA 1
ATOM 661 C C . GLU A 1 82 ? 11.541 -0.885 20.786 1.00 88.12 82 GLU A C 1
ATOM 663 O O . GLU A 1 82 ? 12.761 -0.857 20.623 1.00 88.12 82 GLU A O 1
ATOM 668 N N . HIS A 1 83 ? 10.780 -1.831 20.237 1.00 90.06 83 HIS A N 1
ATOM 669 C CA . HIS A 1 83 ? 11.248 -3.027 19.544 1.00 90.06 83 HIS A CA 1
ATOM 670 C C . HIS A 1 83 ? 10.811 -2.976 18.075 1.00 90.06 83 HIS A C 1
ATOM 672 O O . HIS A 1 83 ? 9.803 -3.557 17.670 1.00 90.06 83 HIS A O 1
ATOM 678 N N . ALA A 1 84 ? 11.569 -2.244 17.254 1.00 87.56 84 ALA A N 1
ATOM 679 C CA . ALA A 1 84 ? 11.235 -2.023 15.843 1.00 87.56 84 ALA A CA 1
ATOM 680 C C . ALA A 1 84 ? 11.081 -3.330 15.036 1.00 87.56 84 ALA A C 1
ATOM 682 O O . ALA A 1 84 ? 10.278 -3.402 14.109 1.00 87.56 84 ALA A O 1
ATOM 683 N N . ASP A 1 85 ? 11.833 -4.368 15.396 1.00 89.62 85 ASP A N 1
ATOM 684 C CA . ASP A 1 85 ? 11.737 -5.712 14.829 1.00 89.62 85 ASP A CA 1
ATOM 685 C C . ASP A 1 85 ? 10.417 -6.411 15.184 1.00 89.62 85 ASP A C 1
ATOM 687 O O . ASP A 1 85 ? 9.807 -7.040 14.321 1.00 89.62 85 ASP A O 1
ATOM 691 N N . GLN A 1 86 ? 9.941 -6.261 16.421 1.00 92.25 86 GLN A N 1
ATOM 692 C CA . GLN A 1 86 ? 8.664 -6.825 16.869 1.00 92.25 86 GLN A CA 1
ATOM 693 C C . GLN A 1 86 ? 7.476 -6.079 16.248 1.00 92.25 86 GLN A C 1
ATOM 695 O O . GLN A 1 86 ? 6.538 -6.720 15.779 1.00 92.25 86 GLN A O 1
ATOM 700 N N . MET A 1 87 ? 7.558 -4.750 16.128 1.00 91.06 87 MET A N 1
ATOM 701 C CA . MET A 1 87 ? 6.578 -3.951 15.377 1.00 91.06 87 MET A CA 1
ATOM 702 C C . MET A 1 87 ? 6.487 -4.401 13.912 1.00 91.06 87 MET A C 1
ATOM 704 O O . MET A 1 87 ? 5.396 -4.657 13.404 1.00 91.06 87 MET A O 1
ATOM 708 N N . ALA A 1 88 ? 7.634 -4.590 13.250 1.00 91.06 88 ALA A N 1
ATOM 709 C CA . ALA A 1 88 ? 7.674 -5.093 11.878 1.00 91.06 88 ALA A CA 1
ATOM 710 C C . ALA A 1 88 ? 7.119 -6.526 11.756 1.00 91.06 88 ALA A C 1
ATOM 712 O O . ALA A 1 88 ? 6.535 -6.877 10.730 1.00 91.06 88 ALA A O 1
ATOM 713 N N . ALA A 1 89 ? 7.271 -7.359 12.791 1.00 93.00 89 ALA A N 1
ATOM 714 C CA . ALA A 1 89 ? 6.671 -8.689 12.829 1.00 93.00 89 ALA A CA 1
ATOM 715 C C . ALA A 1 89 ? 5.135 -8.631 12.924 1.00 93.00 89 ALA A C 1
ATOM 717 O O . ALA A 1 89 ? 4.458 -9.434 12.281 1.00 93.00 89 ALA A O 1
ATOM 718 N N . MET A 1 90 ? 4.570 -7.665 13.655 1.00 92.81 90 MET A N 1
ATOM 719 C CA . MET A 1 90 ? 3.118 -7.441 13.687 1.00 92.81 90 MET A CA 1
ATOM 720 C C . MET A 1 90 ? 2.593 -6.973 12.327 1.00 92.81 90 MET A C 1
ATOM 722 O O . MET A 1 90 ? 1.635 -7.553 11.815 1.00 92.81 90 MET A O 1
ATOM 726 N N . ASP A 1 91 ? 3.268 -6.004 11.696 1.00 93.00 91 ASP A N 1
ATOM 727 C CA . ASP A 1 91 ? 2.966 -5.586 10.319 1.00 93.00 91 ASP A CA 1
ATOM 728 C C . ASP A 1 91 ? 2.988 -6.777 9.349 1.00 93.00 91 ASP A C 1
ATOM 730 O O . ASP A 1 91 ? 2.188 -6.847 8.415 1.00 93.00 91 ASP A O 1
ATOM 734 N N . TYR A 1 92 ? 3.905 -7.725 9.569 1.00 92.62 92 TYR A N 1
ATOM 735 C CA . TYR A 1 92 ? 4.070 -8.900 8.719 1.00 92.62 92 TYR A CA 1
ATOM 736 C C . TYR A 1 92 ? 2.889 -9.845 8.849 1.00 92.62 92 TYR A C 1
ATOM 738 O O . TYR A 1 92 ? 2.357 -10.277 7.829 1.00 92.62 92 TYR A O 1
ATOM 746 N N . ILE A 1 93 ? 2.448 -10.107 10.081 1.00 93.06 93 ILE A N 1
ATOM 747 C CA . ILE A 1 93 ? 1.270 -10.932 10.355 1.00 93.06 93 ILE A CA 1
ATOM 748 C C . ILE A 1 93 ? 0.035 -10.323 9.685 1.00 93.06 93 ILE A C 1
ATOM 750 O O . ILE A 1 93 ? -0.646 -11.008 8.927 1.00 93.06 93 ILE A O 1
ATOM 754 N N . VAL A 1 94 ? -0.219 -9.023 9.868 1.00 92.62 94 VAL A N 1
ATOM 755 C CA . VAL A 1 94 ? -1.369 -8.372 9.219 1.00 92.62 94 VAL A CA 1
ATOM 756 C C . VAL A 1 94 ? -1.263 -8.466 7.693 1.00 92.62 94 VAL A C 1
ATOM 758 O O . VAL A 1 94 ? -2.245 -8.774 7.020 1.00 92.62 94 VAL A O 1
ATOM 761 N N . ALA A 1 95 ? -0.071 -8.261 7.129 1.00 91.00 95 ALA A N 1
ATOM 762 C CA . ALA A 1 95 ? 0.147 -8.318 5.687 1.00 91.00 95 ALA A CA 1
ATOM 763 C C . ALA A 1 95 ? -0.084 -9.713 5.078 1.00 91.00 95 ALA A C 1
ATOM 765 O O . ALA A 1 95 ? -0.598 -9.805 3.961 1.00 91.00 95 ALA A O 1
ATOM 766 N N . ILE A 1 96 ? 0.281 -10.798 5.769 1.00 89.38 96 ILE A N 1
ATOM 767 C CA . ILE A 1 96 ? 0.036 -12.163 5.271 1.00 89.38 96 ILE A CA 1
ATOM 768 C C . ILE A 1 96 ? -1.421 -12.607 5.461 1.00 89.38 96 ILE A C 1
ATOM 770 O O . ILE A 1 96 ? -1.920 -13.332 4.609 1.00 89.38 96 ILE A O 1
ATOM 774 N N . GLU A 1 97 ? -2.113 -12.121 6.496 1.00 90.75 97 GLU A N 1
ATOM 775 C CA . GLU A 1 97 ? -3.517 -12.469 6.784 1.00 90.75 97 GLU A CA 1
ATOM 776 C C . GLU A 1 97 ? -4.538 -11.593 6.029 1.00 90.75 97 GLU A C 1
ATOM 778 O O . GLU A 1 97 ? -5.731 -11.881 6.025 1.00 90.75 97 GLU A O 1
ATOM 783 N N . SER A 1 98 ? -4.093 -10.512 5.380 1.00 90.69 98 SER A N 1
ATOM 784 C CA . SER A 1 98 ? -4.963 -9.614 4.603 1.00 90.69 98 SER A CA 1
ATOM 785 C C . SER A 1 98 ? -5.511 -10.275 3.327 1.00 90.69 98 SER A C 1
ATOM 787 O O . SER A 1 98 ? -4.868 -11.145 2.741 1.00 90.69 98 SER A O 1
ATOM 789 N N . ASP A 1 99 ? -6.641 -9.796 2.800 1.00 87.38 99 ASP A N 1
ATOM 790 C CA . ASP A 1 99 ? -7.180 -10.283 1.516 1.00 87.38 99 ASP A CA 1
ATOM 791 C C . ASP A 1 99 ? -6.225 -10.010 0.343 1.00 87.38 99 ASP A C 1
ATOM 793 O O . ASP A 1 99 ? -6.026 -10.849 -0.534 1.00 87.38 99 ASP A O 1
ATOM 797 N N . PHE A 1 100 ? -5.565 -8.852 0.355 1.00 85.00 100 PHE A N 1
ATOM 798 C CA . PHE A 1 100 ? -4.478 -8.524 -0.559 1.00 85.00 100 PHE A CA 1
ATOM 799 C C . PHE A 1 100 ? -3.399 -7.706 0.143 1.00 85.00 100 PHE A C 1
ATOM 801 O O . PHE A 1 100 ? -3.637 -7.031 1.142 1.00 85.00 100 PHE A O 1
ATOM 808 N N . PHE A 1 101 ? -2.203 -7.721 -0.439 1.00 86.44 101 PHE A N 1
ATOM 809 C CA . PHE A 1 101 ? -1.060 -6.954 0.033 1.00 86.44 101 PHE A CA 1
ATOM 810 C C . PHE A 1 101 ? -0.518 -6.048 -1.074 1.00 86.44 101 PHE A C 1
ATOM 812 O O . PHE A 1 101 ? -0.239 -6.510 -2.185 1.00 86.44 101 PHE A O 1
ATOM 819 N N . MET A 1 102 ? -0.327 -4.767 -0.749 1.00 86.12 102 MET A N 1
ATOM 820 C CA . MET A 1 102 ? 0.276 -3.764 -1.626 1.00 86.12 102 MET A CA 1
ATOM 821 C C . MET A 1 102 ? 1.442 -3.079 -0.910 1.00 86.12 102 MET A C 1
ATOM 823 O O . MET A 1 102 ? 1.275 -2.460 0.137 1.00 86.12 102 MET A O 1
ATOM 827 N N . SER A 1 103 ? 2.629 -3.138 -1.509 1.00 85.00 103 SER A N 1
ATOM 828 C CA . SER A 1 103 ? 3.830 -2.482 -0.986 1.00 85.00 103 SER A CA 1
ATOM 829 C C . SER A 1 103 ? 4.202 -1.270 -1.837 1.00 85.00 103 SER A C 1
ATOM 831 O O . SER A 1 103 ? 4.486 -1.434 -3.018 1.00 85.00 103 SER A O 1
ATOM 833 N N . THR A 1 104 ? 4.332 -0.075 -1.260 1.00 80.88 104 THR A N 1
ATOM 834 C CA . THR A 1 104 ? 4.782 1.123 -2.007 1.00 80.88 104 THR A CA 1
ATOM 835 C C . THR A 1 104 ? 6.273 1.094 -2.377 1.00 80.88 104 THR A C 1
ATOM 837 O O . THR A 1 104 ? 6.727 1.909 -3.184 1.00 80.88 104 THR A O 1
ATOM 840 N N . PHE A 1 105 ? 7.030 0.149 -1.807 1.00 76.56 105 PHE A N 1
ATOM 841 C CA . PHE A 1 105 ? 8.445 -0.107 -2.060 1.00 76.56 105 PHE A CA 1
ATOM 842 C C . PHE A 1 105 ? 8.743 -1.604 -2.116 1.00 76.56 105 PHE A C 1
ATOM 844 O O . PHE A 1 105 ? 8.229 -2.370 -1.304 1.00 76.56 105 PHE A O 1
ATOM 851 N N . VAL A 1 106 ? 9.674 -2.003 -2.983 1.00 74.12 106 VAL A N 1
ATOM 852 C CA . VAL A 1 106 ? 10.233 -3.361 -2.979 1.00 74.12 106 VAL A CA 1
ATOM 853 C C . VAL A 1 106 ? 11.394 -3.426 -1.980 1.00 74.12 106 VAL A C 1
ATOM 855 O O . VAL A 1 106 ? 12.552 -3.212 -2.334 1.00 74.12 106 VAL A O 1
ATOM 858 N N . GLY A 1 107 ? 11.063 -3.669 -0.710 1.00 79.12 107 GLY A N 1
ATOM 859 C CA . GLY A 1 107 ? 12.020 -3.932 0.373 1.00 79.12 107 GLY A CA 1
ATOM 860 C C . GLY A 1 107 ? 11.941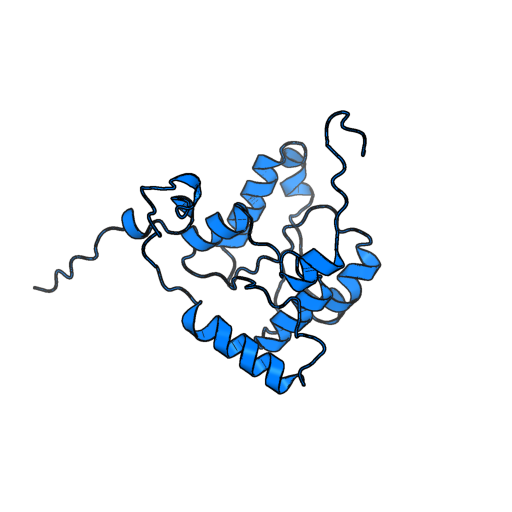 -5.374 0.891 1.00 79.12 107 GLY A C 1
ATOM 861 O O . GLY A 1 107 ? 11.117 -6.157 0.425 1.00 79.12 107 GLY A O 1
ATOM 862 N N . ASN A 1 108 ? 12.756 -5.716 1.897 1.00 84.75 108 ASN A N 1
ATOM 863 C CA . ASN A 1 108 ? 12.798 -7.071 2.477 1.00 84.75 108 ASN A CA 1
ATOM 864 C C . ASN A 1 108 ? 11.425 -7.557 2.964 1.00 84.75 108 ASN A C 1
ATOM 866 O O . ASN A 1 108 ? 11.075 -8.710 2.745 1.00 84.75 108 ASN A O 1
ATOM 870 N N . MET A 1 109 ? 10.641 -6.661 3.566 1.00 85.62 109 MET A N 1
ATOM 871 C CA . MET A 1 109 ? 9.273 -6.935 4.000 1.00 85.62 109 MET A CA 1
ATOM 872 C C . MET A 1 109 ? 8.376 -7.358 2.832 1.00 85.62 109 MET A C 1
ATOM 874 O O . MET A 1 109 ? 7.727 -8.395 2.888 1.00 85.62 109 MET A O 1
ATOM 878 N N . ALA A 1 110 ? 8.391 -6.588 1.739 1.00 84.31 110 ALA A N 1
ATOM 879 C CA . ALA A 1 110 ? 7.589 -6.882 0.557 1.00 84.31 110 ALA A CA 1
ATOM 880 C C . ALA A 1 110 ? 7.967 -8.235 -0.062 1.00 84.31 110 ALA A C 1
ATOM 882 O O . ALA A 1 110 ? 7.087 -9.003 -0.437 1.00 84.31 110 ALA A O 1
ATOM 883 N N . VAL A 1 111 ? 9.269 -8.540 -0.110 1.00 81.31 111 VAL A N 1
ATOM 884 C CA . VAL A 1 111 ? 9.792 -9.825 -0.595 1.00 81.31 111 VAL A CA 1
ATOM 885 C C . VAL A 1 111 ? 9.343 -10.982 0.303 1.00 81.31 111 VAL A C 1
ATOM 887 O O . VAL A 1 111 ? 8.884 -12.000 -0.206 1.00 81.31 111 VAL A O 1
ATOM 890 N N . ALA A 1 112 ? 9.429 -10.825 1.626 1.00 85.00 112 ALA A N 1
ATOM 891 C CA . ALA A 1 112 ? 9.035 -11.860 2.579 1.00 85.00 112 ALA A CA 1
ATOM 892 C C . ALA A 1 112 ? 7.521 -12.128 2.566 1.00 85.00 112 ALA A C 1
ATOM 894 O O . ALA A 1 112 ? 7.101 -13.284 2.623 1.00 85.00 112 ALA A O 1
ATOM 895 N N . VAL A 1 113 ? 6.696 -11.078 2.483 1.00 84.56 113 VAL A N 1
ATOM 896 C CA . VAL A 1 113 ? 5.234 -11.215 2.382 1.00 84.56 113 VAL A CA 1
ATOM 897 C C . VAL A 1 113 ? 4.859 -11.869 1.054 1.00 84.56 113 VAL A C 1
ATOM 899 O O . VAL A 1 113 ? 4.071 -12.811 1.041 1.00 84.56 113 VAL A O 1
ATOM 902 N N . GLN A 1 114 ? 5.473 -11.437 -0.053 1.00 80.00 114 GLN A N 1
ATOM 903 C CA . GLN A 1 114 ? 5.248 -12.030 -1.372 1.00 80.00 114 GLN A CA 1
ATOM 904 C C . GLN A 1 114 ? 5.596 -13.521 -1.396 1.00 80.00 114 GLN A C 1
ATOM 906 O O . GLN A 1 114 ? 4.828 -14.316 -1.934 1.00 80.00 114 GLN A O 1
ATOM 911 N N . GLY A 1 115 ? 6.726 -13.914 -0.806 1.00 79.12 115 GLY A N 1
ATOM 912 C CA . GLY A 1 115 ? 7.110 -15.320 -0.757 1.00 79.12 115 GLY A CA 1
ATOM 913 C C . GLY A 1 115 ? 6.198 -16.172 0.118 1.00 79.12 115 GLY A C 1
ATOM 914 O O . GLY A 1 115 ? 5.953 -17.325 -0.226 1.00 79.12 115 GLY A O 1
ATOM 915 N N . HIS A 1 116 ? 5.656 -15.617 1.207 1.00 81.81 116 HIS A N 1
ATOM 916 C CA . HIS A 1 116 ? 4.701 -16.330 2.058 1.00 81.81 116 HIS A CA 1
ATOM 917 C C . HIS A 1 116 ? 3.355 -16.511 1.355 1.00 81.81 116 HIS A C 1
ATOM 919 O O . HIS A 1 116 ? 2.859 -17.630 1.232 1.00 81.81 116 HIS A O 1
ATOM 925 N N . ARG A 1 117 ? 2.772 -15.415 0.866 1.00 79.50 117 ARG A N 1
ATOM 926 C CA . ARG A 1 117 ? 1.445 -15.429 0.249 1.00 79.50 117 ARG A CA 1
ATOM 927 C C . ARG A 1 117 ? 1.443 -16.148 -1.100 1.00 79.50 117 ARG A C 1
ATOM 929 O O . ARG A 1 117 ? 0.455 -16.763 -1.484 1.00 79.50 117 ARG A O 1
ATOM 936 N N . GLY A 1 118 ? 2.542 -16.057 -1.851 1.00 71.25 118 GLY A N 1
ATOM 937 C CA . GLY A 1 118 ? 2.600 -16.468 -3.256 1.00 71.25 118 GLY A CA 1
ATOM 938 C C . GLY A 1 118 ? 1.853 -15.516 -4.199 1.00 71.25 118 GLY A C 1
ATOM 939 O O . GLY A 1 118 ? 2.011 -15.623 -5.414 1.00 71.25 118 GLY A O 1
ATOM 940 N N . ASP A 1 119 ? 1.087 -14.566 -3.655 1.00 64.19 119 ASP A N 1
ATOM 941 C CA . ASP A 1 119 ? 0.519 -13.411 -4.332 1.00 64.19 119 ASP A CA 1
ATOM 942 C C . ASP A 1 119 ? 1.002 -12.108 -3.685 1.00 64.19 119 ASP A C 1
ATOM 944 O O . ASP A 1 119 ? 1.234 -11.999 -2.483 1.00 64.19 119 ASP A O 1
ATOM 948 N N . SER A 1 120 ? 1.203 -11.087 -4.506 1.00 62.91 120 SER A N 1
ATOM 949 C CA . SER A 1 120 ? 1.248 -9.713 -4.027 1.00 62.91 120 SER A CA 1
ATOM 950 C C . SER A 1 120 ? 0.895 -8.792 -5.179 1.00 62.91 120 SER A C 1
ATOM 952 O O . SER A 1 120 ? 1.267 -9.042 -6.331 1.00 62.91 120 SER A O 1
ATOM 954 N N . LEU A 1 121 ? 0.210 -7.688 -4.879 1.00 59.88 121 LEU A N 1
ATOM 955 C CA . LEU A 1 121 ? 0.107 -6.567 -5.806 1.00 59.88 121 LEU A CA 1
ATOM 956 C C . LEU A 1 121 ? 1.472 -5.871 -5.804 1.00 59.88 121 LEU A C 1
ATOM 958 O O . LEU A 1 121 ? 1.690 -4.837 -5.165 1.00 59.88 121 LEU A O 1
ATOM 962 N N . LEU A 1 122 ? 2.451 -6.517 -6.446 1.00 57.69 122 LEU A N 1
ATOM 963 C CA . LEU A 1 122 ? 3.793 -5.983 -6.559 1.00 57.69 122 LEU A CA 1
ATOM 964 C C . LEU A 1 122 ? 3.703 -4.692 -7.363 1.00 57.69 122 LEU A C 1
ATOM 966 O O . LEU A 1 122 ? 3.451 -4.702 -8.569 1.00 57.69 122 LEU A O 1
ATOM 970 N N . THR A 1 123 ? 3.986 -3.595 -6.669 1.00 56.03 123 THR A N 1
ATOM 971 C CA . THR A 1 123 ? 4.116 -2.248 -7.214 1.00 56.03 123 THR A CA 1
ATOM 972 C C . THR A 1 123 ? 5.339 -2.195 -8.123 1.00 56.03 123 THR A C 1
ATOM 974 O O . THR A 1 123 ? 6.430 -1.760 -7.755 1.00 56.03 123 THR A O 1
ATOM 977 N N . LEU A 1 124 ? 5.183 -2.714 -9.336 1.00 48.22 124 LEU A N 1
ATOM 978 C CA . LEU A 1 124 ? 6.208 -2.649 -10.356 1.00 48.22 124 LEU A CA 1
ATOM 979 C C . LEU A 1 124 ? 6.153 -1.261 -10.997 1.00 48.22 124 LEU A C 1
ATOM 981 O O . LEU A 1 124 ? 5.322 -1.003 -11.860 1.00 48.22 124 LEU A O 1
ATOM 985 N N . LEU A 1 125 ? 7.057 -0.380 -10.558 1.00 47.38 125 LEU A N 1
ATOM 986 C CA . LEU A 1 125 ? 7.625 0.719 -11.353 1.00 47.38 125 LEU A CA 1
ATOM 987 C C . LEU A 1 125 ? 6.623 1.501 -12.236 1.00 47.38 125 LEU A C 1
ATOM 989 O O . LEU A 1 125 ? 6.830 1.671 -13.436 1.00 47.38 125 LEU A O 1
ATOM 993 N N . LEU A 1 126 ? 5.556 2.047 -11.648 1.00 46.41 126 LEU A N 1
ATOM 994 C CA . LEU A 1 126 ? 4.618 2.934 -12.359 1.00 46.41 126 LEU A CA 1
ATOM 995 C C . LEU A 1 126 ? 5.025 4.421 -12.328 1.00 46.41 126 LEU A C 1
ATOM 997 O O . LEU A 1 126 ? 4.273 5.292 -12.747 1.00 46.41 126 LEU A O 1
ATOM 1001 N N . THR A 1 127 ? 6.231 4.768 -11.885 1.00 47.53 127 THR A N 1
ATOM 1002 C CA . THR A 1 127 ? 6.597 6.152 -11.509 1.00 47.53 127 THR A CA 1
ATOM 1003 C C . THR A 1 127 ? 6.771 7.168 -12.645 1.00 47.53 127 THR A C 1
ATOM 1005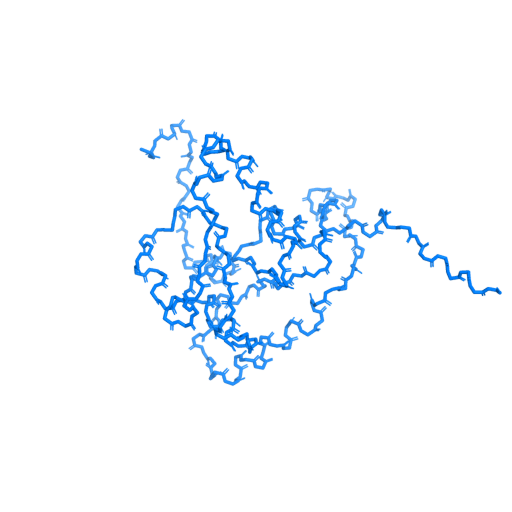 O O . THR A 1 127 ? 7.291 8.256 -12.399 1.00 47.53 127 THR A O 1
ATOM 1008 N N . MET A 1 128 ? 6.379 6.881 -13.884 1.00 47.19 128 MET A N 1
ATOM 1009 C CA . MET A 1 128 ? 6.591 7.830 -14.988 1.00 47.19 128 MET A CA 1
ATOM 1010 C C . MET A 1 128 ? 5.395 8.072 -15.902 1.00 47.19 128 MET A C 1
ATOM 1012 O O . MET A 1 128 ? 5.486 8.976 -16.729 1.00 47.19 128 MET A O 1
ATOM 1016 N N . LYS A 1 129 ? 4.290 7.324 -15.785 1.00 50.75 129 LYS A N 1
ATOM 1017 C CA . LYS A 1 129 ? 3.185 7.463 -16.750 1.00 50.75 129 LYS A CA 1
ATOM 1018 C C . LYS A 1 129 ? 1.801 7.748 -16.165 1.00 50.75 129 LYS A C 1
ATOM 1020 O O . LYS A 1 129 ? 0.883 7.935 -16.951 1.00 50.75 129 LYS A O 1
ATOM 1025 N N . PHE A 1 130 ? 1.647 7.868 -14.842 1.00 55.09 130 PHE A N 1
ATOM 1026 C CA . PHE A 1 130 ? 0.363 8.246 -14.225 1.00 55.09 130 PHE A CA 1
ATOM 1027 C C . PHE A 1 130 ? -0.234 9.533 -14.822 1.00 55.09 130 PHE A C 1
ATOM 1029 O O . PHE A 1 130 ? -1.433 9.610 -15.042 1.00 55.09 130 PHE A O 1
ATOM 1036 N N . ALA A 1 131 ? 0.609 10.519 -15.147 1.00 52.09 131 ALA A N 1
ATOM 1037 C CA . ALA A 1 131 ? 0.168 11.828 -15.635 1.00 52.09 131 ALA A CA 1
ATOM 1038 C C . ALA A 1 131 ? -0.072 11.914 -17.158 1.00 52.09 131 ALA A C 1
ATOM 1040 O O . ALA A 1 131 ? -0.349 13.001 -17.657 1.00 52.09 131 ALA A O 1
ATOM 1041 N N . LEU A 1 132 ? 0.093 10.820 -17.913 1.00 58.75 132 LEU A N 1
ATOM 1042 C CA . LEU A 1 132 ? -0.013 10.832 -19.383 1.00 58.75 132 LEU A CA 1
ATOM 1043 C C . LEU A 1 132 ? -1.213 10.055 -19.931 1.00 58.75 132 LEU A C 1
ATOM 1045 O O . LEU A 1 132 ? -1.487 10.162 -21.122 1.00 58.75 132 LEU A O 1
ATOM 1049 N N . PHE A 1 133 ? -1.900 9.275 -19.099 1.00 64.81 133 PHE A N 1
ATOM 1050 C CA . PHE A 1 133 ? -2.989 8.410 -19.540 1.00 64.81 133 PHE A CA 1
ATOM 1051 C C . PHE A 1 133 ? -4.344 8.928 -19.066 1.00 64.81 133 PHE A C 1
ATOM 1053 O O . PHE A 1 133 ? -4.468 9.445 -17.955 1.00 64.81 133 PHE A O 1
ATOM 1060 N N . HIS A 1 134 ? -5.369 8.743 -19.902 1.00 80.00 134 HIS A N 1
ATOM 1061 C CA . HIS A 1 134 ? -6.754 8.837 -19.447 1.00 80.00 134 HIS A CA 1
ATOM 1062 C C . HIS A 1 134 ? -7.025 7.734 -18.410 1.00 80.00 134 HIS A C 1
ATOM 1064 O O . HIS A 1 134 ? -6.384 6.680 -18.447 1.00 80.00 134 HIS A O 1
ATOM 1070 N N . HIS A 1 135 ? -7.974 7.953 -17.496 1.00 79.75 135 HIS A N 1
ATOM 1071 C CA . HIS A 1 135 ? -8.246 7.023 -16.393 1.00 79.75 135 HIS A CA 1
ATOM 1072 C C . HIS A 1 135 ? -8.505 5.583 -16.874 1.00 79.75 135 HIS A C 1
ATOM 1074 O O . HIS A 1 135 ? -7.944 4.640 -16.320 1.00 79.75 135 HIS A O 1
ATOM 1080 N N . ASP A 1 136 ? -9.272 5.418 -17.954 1.00 85.00 136 ASP A N 1
ATOM 1081 C CA . ASP A 1 136 ? -9.611 4.099 -18.505 1.00 85.00 136 ASP A CA 1
ATOM 1082 C C . ASP A 1 136 ? -8.390 3.369 -19.081 1.00 85.00 136 ASP A C 1
ATOM 1084 O O . ASP A 1 136 ? -8.191 2.181 -18.833 1.00 85.00 136 ASP A O 1
ATOM 1088 N N . GLU A 1 137 ? -7.524 4.081 -19.810 1.00 86.19 137 GLU A N 1
ATOM 1089 C CA . GLU A 1 137 ? -6.281 3.515 -20.347 1.00 86.19 137 GLU A CA 1
ATOM 1090 C C . GLU A 1 137 ? -5.325 3.113 -19.222 1.00 86.19 137 GLU A C 1
ATOM 1092 O O . GLU A 1 137 ? -4.679 2.063 -19.283 1.00 86.19 137 GLU A O 1
ATOM 1097 N N . PHE A 1 138 ? -5.261 3.937 -18.175 1.00 84.00 138 PHE A N 1
ATOM 1098 C CA . PHE A 1 138 ? -4.479 3.656 -16.983 1.00 84.00 138 PHE A CA 1
ATOM 1099 C C . PHE A 1 138 ? -5.001 2.408 -16.257 1.00 84.00 138 PHE A C 1
ATOM 1101 O O . PHE A 1 138 ? -4.215 1.505 -15.971 1.00 84.00 138 PHE A O 1
ATOM 1108 N N . SER A 1 139 ? -6.315 2.310 -16.032 1.00 86.88 139 SER A N 1
ATOM 1109 C CA . SER A 1 139 ? -6.946 1.139 -15.415 1.00 86.88 139 SER A CA 1
ATOM 1110 C C . SER A 1 139 ? -6.693 -0.138 -16.215 1.00 86.88 139 SER A C 1
ATOM 1112 O O . SER A 1 139 ? -6.240 -1.134 -15.650 1.00 86.88 139 SER A O 1
ATOM 1114 N N . LEU A 1 140 ? -6.874 -0.103 -17.540 1.00 87.06 140 LEU A N 1
ATOM 1115 C CA . LEU A 1 140 ? -6.585 -1.246 -18.410 1.00 87.06 140 LEU A CA 1
ATOM 1116 C C . LEU A 1 140 ? -5.120 -1.685 -18.319 1.00 87.06 140 LEU A C 1
ATOM 1118 O O . LEU A 1 140 ? -4.838 -2.880 -18.219 1.00 87.06 140 LEU A O 1
ATOM 1122 N N . LEU A 1 141 ? -4.180 -0.736 -18.333 1.00 84.19 141 LEU A N 1
ATOM 1123 C CA . LEU A 1 141 ? -2.755 -1.038 -18.218 1.00 84.19 141 LEU A CA 1
ATOM 1124 C C . LEU A 1 141 ? -2.418 -1.659 -16.858 1.00 84.19 141 LEU A C 1
ATOM 1126 O O . LEU A 1 141 ? -1.694 -2.653 -16.805 1.00 84.19 141 LEU A O 1
ATOM 1130 N N . VAL A 1 142 ? -2.944 -1.090 -15.771 1.00 81.19 142 VAL A N 1
ATOM 1131 C CA . VAL A 1 142 ? -2.736 -1.603 -14.413 1.00 81.19 142 VAL A CA 1
ATOM 1132 C C . VAL A 1 142 ? -3.290 -3.019 -14.294 1.00 81.19 142 VAL A C 1
ATOM 1134 O O . VAL A 1 142 ? -2.543 -3.908 -13.887 1.00 81.19 142 VAL A O 1
ATOM 1137 N N . LYS A 1 143 ? -4.536 -3.261 -14.716 1.00 84.31 143 LYS A N 1
ATOM 1138 C CA . LYS A 1 143 ? -5.154 -4.597 -14.696 1.00 84.31 143 LYS A CA 1
ATOM 1139 C C . LYS A 1 143 ? -4.342 -5.602 -15.507 1.00 84.31 143 LYS A C 1
ATOM 1141 O O . LYS A 1 143 ? -3.993 -6.654 -14.986 1.00 84.31 143 LYS A O 1
ATOM 1146 N N . LYS A 1 144 ? -3.930 -5.242 -16.726 1.00 83.31 144 LYS A N 1
ATOM 1147 C CA . LYS A 1 144 ? -3.109 -6.104 -17.592 1.00 83.31 144 LYS A CA 1
ATOM 1148 C C . LYS A 1 144 ? -1.754 -6.465 -16.976 1.00 83.31 144 LYS A C 1
ATOM 1150 O O . LYS A 1 144 ? -1.286 -7.586 -17.127 1.00 83.31 144 LYS A O 1
ATOM 1155 N N . ILE A 1 145 ? -1.096 -5.529 -16.287 1.00 76.88 145 ILE A N 1
ATOM 1156 C CA . ILE A 1 145 ? 0.188 -5.803 -15.616 1.00 76.88 145 ILE A CA 1
ATOM 1157 C C . ILE A 1 145 ? 0.001 -6.752 -14.421 1.00 76.88 145 ILE A C 1
ATOM 1159 O O . ILE A 1 145 ? 0.913 -7.525 -14.116 1.00 76.88 145 ILE A O 1
ATOM 1163 N N . HIS A 1 146 ? -1.154 -6.696 -13.754 1.00 75.62 146 HIS A N 1
ATOM 1164 C CA . HIS A 1 146 ? -1.452 -7.497 -12.565 1.00 75.62 146 HIS A CA 1
ATOM 1165 C C . HIS A 1 146 ? -2.175 -8.823 -12.861 1.00 75.62 146 HIS A C 1
ATOM 1167 O O . HIS A 1 146 ? -2.198 -9.679 -11.983 1.00 75.62 146 HIS A O 1
ATOM 1173 N N . GLU A 1 147 ? -2.684 -9.031 -14.081 1.00 73.75 147 GLU A N 1
ATOM 1174 C CA . GLU A 1 147 ? -3.448 -10.219 -14.510 1.00 73.75 147 GLU A CA 1
ATOM 1175 C C . GLU A 1 147 ? -2.740 -11.550 -14.197 1.00 73.75 147 GLU A C 1
ATOM 1177 O O . GLU A 1 147 ? -3.359 -12.482 -13.695 1.00 73.75 147 GLU A O 1
ATOM 1182 N N . ASP A 1 148 ? -1.424 -11.618 -14.423 1.00 65.00 148 ASP A N 1
ATOM 1183 C CA . ASP A 1 148 ? -0.603 -12.816 -14.187 1.00 65.00 148 ASP A CA 1
ATOM 1184 C C . ASP A 1 148 ? 0.197 -12.784 -12.873 1.00 65.00 148 ASP A C 1
ATOM 1186 O O . ASP A 1 148 ? 1.030 -13.660 -12.623 1.00 65.00 148 ASP A O 1
ATOM 1190 N N . ARG A 1 149 ? -0.009 -11.758 -12.040 1.00 64.00 149 ARG A N 1
ATOM 1191 C CA . ARG A 1 149 ? 0.768 -11.526 -10.806 1.00 64.00 149 ARG A CA 1
ATOM 1192 C C . ARG A 1 149 ? 0.022 -11.895 -9.530 1.00 64.00 149 ARG A C 1
ATOM 1194 O O . ARG A 1 149 ? 0.571 -11.787 -8.437 1.00 64.00 149 ARG A O 1
ATOM 1201 N N . THR A 1 150 ? -1.192 -12.397 -9.678 1.00 56.78 150 THR A N 1
ATOM 1202 C CA . THR A 1 150 ? -1.960 -13.072 -8.640 1.00 56.78 150 THR A CA 1
ATOM 1203 C C . THR A 1 150 ? -1.493 -14.527 -8.510 1.00 56.78 150 THR A C 1
ATOM 1205 O O . THR A 1 150 ? -1.811 -15.392 -9.322 1.00 56.78 150 THR A O 1
ATOM 1208 N N . GLY A 1 151 ? -0.707 -14.818 -7.472 1.00 54.28 151 GLY A N 1
ATOM 1209 C CA . GLY A 1 151 ? -0.667 -16.162 -6.876 1.00 54.28 151 GLY A CA 1
ATOM 1210 C C . GLY A 1 151 ? 0.219 -17.223 -7.531 1.00 54.28 151 GLY A C 1
ATOM 1211 O O . GLY A 1 151 ? 0.233 -18.364 -7.063 1.00 54.28 151 GLY A O 1
ATOM 1212 N N . LYS A 1 152 ? 0.956 -16.925 -8.610 1.00 56.97 152 LYS A N 1
ATOM 1213 C CA . LYS A 1 152 ? 1.777 -17.947 -9.285 1.00 56.97 152 LYS A CA 1
ATOM 1214 C C . LYS A 1 152 ? 3.141 -18.107 -8.606 1.00 56.97 152 LYS A C 1
ATOM 1216 O O . LYS A 1 152 ? 4.023 -17.260 -8.729 1.00 56.97 152 LYS A O 1
ATOM 1221 N N . ARG A 1 153 ? 3.344 -19.257 -7.956 1.00 61.75 153 ARG A N 1
ATOM 1222 C CA . ARG A 1 153 ? 4.652 -19.687 -7.431 1.00 61.75 153 ARG A CA 1
ATOM 1223 C C . ARG A 1 153 ? 5.644 -19.883 -8.591 1.00 61.75 153 ARG A C 1
ATOM 1225 O O . ARG A 1 153 ? 5.423 -20.726 -9.456 1.00 61.75 153 ARG A O 1
ATOM 1232 N N . ALA A 1 154 ? 6.731 -19.115 -8.598 1.00 64.81 154 ALA A N 1
ATOM 1233 C CA . ALA A 1 154 ? 7.861 -19.238 -9.523 1.00 64.81 154 ALA A CA 1
ATOM 1234 C C . ALA A 1 154 ? 9.131 -19.824 -8.871 1.00 64.81 154 ALA A C 1
ATOM 1236 O O . ALA A 1 154 ? 9.393 -19.623 -7.689 1.00 64.81 154 ALA A O 1
ATOM 1237 N N . LYS A 1 155 ? 9.984 -20.493 -9.651 1.00 69.19 155 LYS A N 1
ATOM 1238 C CA . LYS A 1 155 ? 11.289 -20.923 -9.133 1.00 69.19 155 LYS A CA 1
ATOM 1239 C C . LYS A 1 155 ? 12.169 -19.706 -8.878 1.00 69.19 155 LYS A C 1
ATOM 1241 O O . LYS A 1 155 ? 12.156 -18.767 -9.677 1.00 69.19 155 LYS A O 1
ATOM 1246 N N . ARG A 1 156 ? 12.938 -19.743 -7.789 1.00 74.69 156 ARG A N 1
ATOM 1247 C CA . ARG A 1 156 ? 13.926 -18.703 -7.486 1.00 74.69 156 ARG A CA 1
ATOM 1248 C C . ARG A 1 156 ? 14.948 -18.612 -8.616 1.00 74.69 156 ARG A C 1
ATOM 1250 O O . ARG A 1 156 ? 15.366 -19.630 -9.171 1.00 74.69 156 ARG A O 1
ATOM 1257 N N . LYS A 1 157 ? 15.347 -17.390 -8.959 1.00 77.56 157 LYS A N 1
ATOM 1258 C CA . LYS A 1 157 ? 16.430 -17.153 -9.905 1.00 77.56 157 LYS A CA 1
ATOM 1259 C C . LYS A 1 157 ? 17.770 -17.367 -9.211 1.00 77.56 157 LYS A C 1
ATOM 1261 O O . LYS A 1 157 ? 18.201 -16.550 -8.398 1.00 77.56 157 LYS A O 1
ATOM 1266 N N . GLU A 1 158 ? 18.430 -18.452 -9.584 1.00 79.56 158 GLU A N 1
ATOM 1267 C CA . GLU A 1 158 ? 19.810 -18.737 -9.203 1.00 79.56 158 GLU A CA 1
ATOM 1268 C C . GLU A 1 158 ? 20.777 -18.036 -10.166 1.00 79.56 158 GLU A C 1
ATOM 1270 O O . GLU A 1 158 ? 20.513 -17.878 -11.363 1.00 79.56 158 GLU A O 1
ATOM 1275 N N . ASN A 1 159 ? 21.901 -17.578 -9.632 1.00 80.06 159 ASN A N 1
ATOM 1276 C CA . ASN A 1 159 ? 22.975 -16.916 -10.351 1.00 80.06 159 ASN A CA 1
ATOM 1277 C C . ASN A 1 159 ? 24.284 -17.284 -9.642 1.00 80.06 159 ASN A C 1
ATOM 1279 O O . ASN A 1 159 ? 24.806 -16.482 -8.859 1.00 80.06 159 ASN A O 1
ATOM 1283 N N . PRO A 1 160 ? 24.819 -18.485 -9.930 1.00 77.56 160 PRO A N 1
ATOM 1284 C CA . PRO A 1 160 ? 25.979 -19.031 -9.229 1.00 77.56 160 PRO A CA 1
ATOM 1285 C C . PRO A 1 160 ? 27.206 -18.113 -9.291 1.00 77.56 160 PRO A C 1
ATOM 1287 O O . PRO A 1 160 ? 27.988 -18.045 -8.345 1.00 77.56 160 PRO A O 1
ATOM 1290 N N . ASP A 1 161 ? 27.346 -17.359 -10.385 1.00 84.00 161 ASP A N 1
ATOM 1291 C CA . ASP A 1 161 ? 28.448 -16.416 -10.592 1.00 84.00 161 ASP A CA 1
ATOM 1292 C C . ASP A 1 161 ? 28.303 -15.143 -9.737 1.00 84.00 161 ASP A C 1
ATOM 1294 O O . ASP A 1 161 ? 29.282 -14.447 -9.468 1.00 84.00 161 ASP A O 1
ATOM 1298 N N . HIS A 1 162 ? 27.081 -14.818 -9.304 1.00 79.69 162 HIS A N 1
ATOM 1299 C CA . HIS A 1 162 ? 26.768 -13.627 -8.519 1.00 79.69 162 HIS A CA 1
ATOM 1300 C C . HIS A 1 162 ? 25.709 -13.928 -7.450 1.00 79.69 162 HIS A C 1
ATOM 1302 O O . HIS A 1 162 ? 24.605 -13.389 -7.504 1.00 79.69 162 HIS A O 1
ATOM 1308 N N . ALA A 1 163 ? 26.081 -14.693 -6.418 1.00 74.75 163 ALA A N 1
ATOM 1309 C CA . ALA A 1 163 ? 25.196 -15.092 -5.311 1.00 74.75 163 ALA A CA 1
ATOM 1310 C C . ALA A 1 163 ? 24.390 -13.935 -4.668 1.00 74.75 163 ALA A C 1
ATOM 1312 O O . ALA A 1 163 ? 23.284 -14.115 -4.177 1.00 74.75 163 ALA A O 1
ATOM 1313 N N . ARG A 1 164 ? 24.912 -12.698 -4.686 1.00 69.19 164 ARG A N 1
ATOM 1314 C CA . ARG A 1 164 ? 24.204 -11.506 -4.162 1.00 69.19 164 ARG A CA 1
ATOM 1315 C C . ARG A 1 164 ? 23.073 -10.986 -5.060 1.00 69.19 164 ARG A C 1
ATOM 1317 O O . ARG A 1 164 ? 22.359 -10.077 -4.650 1.00 69.19 164 ARG A O 1
ATOM 1324 N N . GLN A 1 165 ? 22.983 -11.471 -6.293 1.00 75.75 165 GLN A N 1
ATOM 1325 C CA . GLN A 1 165 ? 21.944 -11.136 -7.270 1.00 75.75 165 GLN A CA 1
ATOM 1326 C C . GLN A 1 165 ? 20.903 -12.254 -7.401 1.00 75.75 165 GLN A C 1
ATOM 1328 O O . GLN A 1 165 ? 20.004 -12.142 -8.234 1.00 75.75 165 GLN A O 1
ATOM 1333 N N . GLU A 1 166 ? 21.055 -13.330 -6.628 1.00 76.00 166 GLU A N 1
ATOM 1334 C CA . GLU A 1 166 ? 20.069 -14.398 -6.525 1.00 76.00 166 GLU A CA 1
ATOM 1335 C C . GLU A 1 166 ? 18.840 -13.915 -5.771 1.00 76.00 166 GLU A C 1
ATOM 1337 O O . GLU A 1 166 ? 18.923 -13.046 -4.893 1.00 76.00 166 GLU A O 1
ATOM 1342 N N . ASP A 1 167 ? 17.694 -14.505 -6.094 1.00 73.56 167 ASP A N 1
ATOM 1343 C CA . ASP A 1 167 ? 16.492 -14.261 -5.312 1.00 73.56 167 ASP A CA 1
ATOM 1344 C C . ASP A 1 167 ? 16.701 -14.781 -3.886 1.00 73.56 167 ASP A C 1
ATOM 1346 O O . ASP A 1 167 ? 17.138 -15.917 -3.664 1.00 73.56 167 ASP A O 1
ATOM 1350 N N . SER A 1 168 ? 16.343 -13.955 -2.897 1.00 73.25 168 SER A N 1
ATOM 1351 C CA . SER A 1 168 ? 16.360 -14.379 -1.496 1.00 73.25 168 SER A CA 1
ATOM 1352 C C . SER A 1 168 ? 15.539 -15.658 -1.340 1.00 73.25 168 SER A C 1
ATOM 1354 O O . SER A 1 168 ? 14.481 -15.802 -1.958 1.00 73.25 168 SER A O 1
ATOM 1356 N N . PHE A 1 169 ? 16.000 -16.567 -0.481 1.00 72.12 169 PHE A N 1
ATOM 1357 C CA . PHE A 1 169 ? 15.281 -17.794 -0.130 1.00 72.12 169 PHE A CA 1
ATOM 1358 C C . PHE A 1 169 ? 13.817 -17.525 0.252 1.00 72.12 169 PHE A C 1
ATOM 1360 O O . PHE A 1 169 ? 12.917 -18.240 -0.176 1.00 72.12 169 PHE A O 1
ATOM 1367 N N . TYR A 1 170 ? 13.572 -16.422 0.963 1.00 70.25 170 TYR A N 1
ATOM 1368 C CA . TYR A 1 170 ? 12.240 -16.010 1.409 1.00 70.25 170 TYR A CA 1
ATOM 1369 C C . TYR A 1 170 ? 11.368 -15.380 0.317 1.00 70.25 170 TYR A C 1
ATOM 1371 O O . TYR A 1 170 ? 10.208 -15.100 0.583 1.00 70.25 170 TYR A O 1
ATOM 1379 N N . SER A 1 171 ? 11.896 -15.139 -0.888 1.00 69.19 171 SER A N 1
ATOM 1380 C CA . SER A 1 171 ? 11.126 -14.548 -1.997 1.00 69.19 171 SER A CA 1
ATOM 1381 C C . SER A 1 171 ? 10.155 -15.550 -2.607 1.00 69.19 171 SER A C 1
ATOM 1383 O O . SER A 1 171 ? 9.116 -15.158 -3.127 1.00 69.19 171 SER A O 1
ATOM 1385 N N . ASN A 1 172 ? 10.512 -16.839 -2.584 1.00 71.12 172 ASN A N 1
ATOM 1386 C CA . ASN A 1 172 ? 9.646 -17.911 -3.043 1.00 71.12 172 ASN A CA 1
ATOM 1387 C C . ASN A 1 172 ? 10.123 -19.280 -2.527 1.00 71.12 172 ASN A C 1
ATOM 1389 O O . ASN A 1 172 ? 11.030 -19.874 -3.117 1.00 71.12 172 ASN A O 1
ATOM 1393 N N . PRO A 1 173 ? 9.511 -19.824 -1.465 1.00 66.62 173 PRO A N 1
ATOM 1394 C CA . PRO A 1 173 ? 9.877 -21.122 -0.919 1.00 66.62 173 PRO A CA 1
ATOM 1395 C C . PRO A 1 173 ? 9.240 -22.278 -1.713 1.00 66.62 173 PRO A C 1
ATOM 1397 O O . PRO A 1 173 ? 8.881 -23.297 -1.128 1.00 66.62 173 PRO A O 1
ATOM 1400 N N . GLN A 1 174 ? 9.086 -22.156 -3.042 1.00 67.06 174 GLN A N 1
ATOM 1401 C CA . GLN A 1 174 ? 8.614 -23.255 -3.897 1.00 67.06 174 GLN A CA 1
ATOM 1402 C C . GLN A 1 174 ? 9.421 -24.538 -3.658 1.00 67.06 174 GLN A C 1
ATOM 1404 O O . GLN A 1 174 ? 8.846 -25.622 -3.650 1.00 67.06 174 GLN A O 1
ATOM 1409 N N . ASP A 1 175 ? 10.723 -24.401 -3.401 1.00 67.69 175 ASP A N 1
ATOM 1410 C CA . ASP A 1 175 ? 11.640 -25.510 -3.124 1.00 67.69 175 ASP A CA 1
ATOM 1411 C C . ASP A 1 175 ? 11.354 -26.221 -1.783 1.00 67.69 175 ASP A C 1
ATOM 1413 O O . ASP A 1 175 ? 11.804 -27.343 -1.571 1.00 67.69 175 ASP A O 1
ATOM 1417 N N . CYS A 1 176 ? 10.616 -25.583 -0.868 1.00 66.38 176 CYS A N 1
ATOM 1418 C CA . CYS A 1 176 ? 10.266 -26.119 0.454 1.00 66.38 176 CYS A CA 1
ATOM 1419 C C . CYS A 1 176 ? 8.864 -26.727 0.504 1.00 66.38 176 CYS A C 1
ATOM 1421 O O . CYS A 1 176 ? 8.482 -27.325 1.511 1.00 66.38 176 CYS A O 1
ATOM 1423 N N . LEU A 1 177 ? 8.079 -26.544 -0.555 1.00 63.84 177 LEU A N 1
ATOM 1424 C CA . LEU A 1 177 ? 6.733 -27.076 -0.634 1.00 63.84 177 LEU A CA 1
ATOM 1425 C C . LEU A 1 177 ? 6.810 -28.525 -1.116 1.00 63.84 177 LEU A C 1
ATOM 1427 O O . LEU A 1 177 ? 7.538 -28.808 -2.071 1.00 63.84 177 LEU A O 1
ATOM 1431 N N . PRO A 1 178 ? 6.076 -29.455 -0.482 1.00 61.56 178 PRO A N 1
ATOM 1432 C CA . PRO A 1 178 ? 6.052 -30.830 -0.945 1.00 61.56 178 PRO A CA 1
ATOM 1433 C C . PRO A 1 178 ? 5.621 -30.841 -2.411 1.00 61.56 178 PRO A C 1
ATOM 1435 O O . PRO A 1 178 ? 4.641 -30.191 -2.791 1.00 61.56 178 PRO A O 1
ATOM 1438 N N . THR A 1 179 ? 6.358 -31.570 -3.248 1.00 60.53 179 THR A N 1
ATOM 1439 C CA . THR A 1 179 ? 5.870 -31.906 -4.578 1.00 60.53 179 THR A CA 1
ATOM 1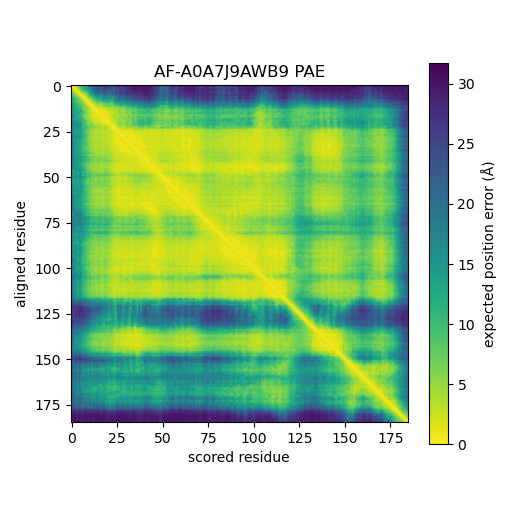440 C C . THR A 1 179 ? 4.546 -32.622 -4.365 1.00 60.53 179 THR A C 1
ATOM 1442 O O . THR A 1 179 ? 4.503 -33.671 -3.725 1.00 60.53 179 THR A O 1
ATOM 1445 N N . PHE A 1 180 ? 3.445 -32.036 -4.841 1.00 57.69 180 PHE A N 1
ATOM 1446 C CA . PHE A 1 180 ? 2.182 -32.756 -4.923 1.00 57.69 180 PHE A CA 1
ATOM 1447 C C . PHE A 1 180 ? 2.411 -33.909 -5.899 1.00 57.69 180 PHE A C 1
ATOM 1449 O O . PHE A 1 180 ? 2.235 -33.766 -7.107 1.00 57.69 180 PHE A O 1
ATOM 1456 N N . ALA A 1 181 ? 2.881 -35.043 -5.384 1.00 48.84 181 ALA A N 1
ATOM 1457 C CA . ALA A 1 181 ? 2.787 -36.300 -6.081 1.00 48.84 181 ALA A CA 1
ATOM 1458 C C . ALA A 1 181 ? 1.291 -36.515 -6.281 1.00 48.84 181 ALA A C 1
ATOM 1460 O O . ALA A 1 181 ? 0.540 -36.670 -5.319 1.00 48.84 181 ALA A O 1
ATOM 1461 N N . SER A 1 182 ? 0.842 -36.422 -7.527 1.00 50.03 182 SER A N 1
ATOM 1462 C CA . SER A 1 182 ? -0.501 -36.812 -7.918 1.00 50.03 182 SER A CA 1
ATOM 1463 C C . SER A 1 182 ? -0.621 -38.324 -7.730 1.00 50.03 182 SER A C 1
ATOM 1465 O O . SER A 1 182 ? -0.519 -39.087 -8.682 1.00 50.03 182 SER A O 1
ATOM 1467 N N . THR A 1 183 ? -0.792 -38.785 -6.495 1.00 46.28 183 THR A N 1
ATOM 1468 C CA . THR A 1 183 ? -1.268 -40.137 -6.216 1.00 46.28 183 THR A CA 1
ATOM 1469 C C . THR A 1 183 ? -2.777 -40.134 -6.405 1.00 46.28 183 THR A C 1
ATOM 1471 O O . THR A 1 183 ? -3.549 -40.069 -5.455 1.00 46.28 183 THR A O 1
ATOM 1474 N N . ILE A 1 184 ? -3.185 -40.163 -7.673 1.00 48.25 184 ILE A N 1
ATOM 1475 C CA . ILE A 1 184 ? -4.450 -40.771 -8.070 1.00 48.25 184 ILE A CA 1
ATOM 1476 C C . ILE A 1 184 ? -4.054 -42.107 -8.694 1.00 48.25 184 ILE A C 1
ATOM 1478 O O . ILE A 1 184 ? -3.595 -42.145 -9.833 1.00 48.25 184 ILE A O 1
ATOM 1482 N N . ASN A 1 185 ? -4.172 -43.169 -7.902 1.00 39.59 185 ASN A N 1
ATOM 1483 C CA . ASN A 1 185 ? -4.318 -44.545 -8.368 1.00 39.59 185 ASN A CA 1
ATOM 1484 C C . ASN A 1 185 ? -5.622 -45.074 -7.782 1.00 39.59 185 ASN A C 1
ATOM 1486 O O . ASN A 1 185 ? -5.819 -44.862 -6.563 1.00 39.59 185 ASN A O 1
#

InterPro domains:
  IPR019378 GDP-fucose protein O-fucosyltransferase [PF10250] (14-117)

Mean predicted aligned error: 10.06 Å